Protein 8T5T (pdb70)

B-factor: mean 43.14, std 14.72, range [22.96, 123.37]

InterPro domains:
  IPR004564 Outer membrane lipoprotein carrier protein LolA-like [PF03548] (50-197)
  IPR004564 Outer membrane lipoprotein carrier protein LolA-like [cd16325] (30-190)
  IPR029046 Lipoprotein localisation LolA/LolB/LppX [SSF89392] (26-204)

CATH classification: 2.50.20.10

Radius of gyration: 16.6 Å; Cα contacts (8 Å, |Δi|>4): 440; chains: 1; bounding box: 35×53×38 Å

Nearest PDB structures (foldseek):
  7tpm-assembly1_A  TM=1.004E+00  e=8.736E-38  Borreliella burgdorferi
  3ksn-assembly1_A  TM=7.009E-01  e=2.245E-10  Escherichia coli K-12
  7z6x-assembly1_A  TM=6.616E-01  e=6.279E-10  Escherichia coli K-12
  4mxt-assembly1_A-2  TM=6.552E-01  e=9.926E-09  Bacteroides uniformis ATCC 8492
  7arm-assembly1_A  TM=6.108E-01  e=3.362E-09  Escherichia coli K-12

Sequence (195 aa):
MQISANQYFEGIYAKYQNIEDMQATINFTLKGLKQTGVLLYKFPDKFIINLDSNNQVFVVSDGEFLTVYVPSSLGTSFNQQLLKGSSGGGLMKVLNSEYSVSYTNSPNLEDLDSSEPGKYIKLTFSRKLYKGAATINSFIIAFAPPDDGIIRRITAFPTSGGREIVIDLTAVKFNVGILDSKFKYDPPKSSNKVDNFLY

Foldseek 3Di:
DPQFQVNVLVLLLVLQVPFQKKKWWKWKDWPRDIWTFMWIGGPDAWIKTQTDPAGWIWIARFFKIKIDDVVVPAIEIEGPKPLFPGRHDSCRLNPFWDKGFPADQAAADPVDRHHDFWTKMKTAGPCVSPDIQWGMWIWIAGPPNHTAWIWTQGPVRDDIMIMGTHPMDTDPDDPPPNDDRDHDPRYHYDYPPID

Solvent-accessible surface area: 9850 Å² total; per-residue (Å²): 125,110,85,50,9,90,104,45,6,115,44,9,44,46,69,9,122,129,19,129,5,6,55,0,49,8,35,10,39,19,121,53,114,136,25,45,0,55,11,31,22,37,38,90,29,67,30,14,11,64,19,105,97,51,75,53,32,12,4,0,24,10,107,45,11,0,10,64,30,72,100,124,68,43,3,58,1,4,75,43,24,77,42,30,111,17,34,6,45,18,72,10,2,71,38,8,6,58,19,54,42,42,80,29,78,95,95,5,52,26,117,44,72,110,118,34,133,19,15,13,0,26,0,47,19,50,108,179,102,34,72,7,35,7,43,28,18,47,0,4,1,20,105,102,8,50,6,54,50,15,14,5,62,10,68,98,65,40,160,88,16,37,38,20,5,56,71,29,125,55,82,62,56,29,70,92,109,62,70,115,22,58,21,28,118,91,19,62,136,56,135,64,51,17,50

Organism: Borreliella burgdorferi (strain ATCC 35210 / DSM 4680 / CIP 102532 / B31) (NCBI:txid224326)

Secondary structure (DSSP, 8-state):
----HHHHHHHHHHHHTT--EEEEEEEEEETTEEEEEEEEEETTTEEEEEESSSS-EEEE-SSEEEEEETTTTEEEEEESSTT---S-HHHHHHHHEEEEESS-SS-B-SSSSSB-SBEEEEEEE-GGG---SEEEEEEEE-TTS-EEEEEEEETT----EEEEEEEEEE-----TTT---SPPTT-EE-SSS--

Structure (mmCIF, N/CA/C/O backbone):
data_8T5T
#
_entry.id   8T5T
#
_cell.length_a   122.291
_cell.length_b   122.291
_cell.length_c   122.291
_cell.angle_alpha   90.00
_cell.angle_beta   90.00
_cell.angle_gamma   90.00
#
_symmetry.space_group_name_H-M   'P 41 3 2'
#
loop_
_entity.id
_entity.type
_entity.pdbx_description
1 polymer 'Outer membrane lipoprotein carrier protein (LolA)'
2 non-polymer 'SULFATE ION'
3 non-polymer 'STEARIC ACID'
4 water water
#
loop_
_atom_site.group_PDB
_atom_site.id
_atom_site.type_symbol
_atom_site.label_atom_id
_atom_site.label_alt_id
_atom_site.label_comp_id
_atom_site.label_asym_id
_atom_site.label_entity_id
_atom_site.label_seq_id
_atom_site.pdbx_PDB_ins_code
_atom_site.Cartn_x
_atom_site.Cartn_y
_atom_site.Cartn_z
_atom_site.occupancy
_atom_site.B_iso_or_equiv
_atom_site.auth_seq_id
_atom_site.auth_comp_id
_atom_site.auth_asym_id
_atom_site.auth_atom_id
_atom_site.pdbx_PDB_model_num
ATOM 1 N N . MET A 1 1 ? 53.484 32.628 47.445 1.00 97.00 1 MET A N 1
ATOM 2 C CA . MET A 1 1 ? 53.472 33.878 48.263 1.00 110.51 1 MET A CA 1
ATOM 3 C C . MET A 1 1 ? 52.902 33.590 49.661 1.00 111.12 1 MET A C 1
ATOM 4 O O . MET A 1 1 ? 51.794 34.022 49.988 1.00 115.91 1 MET A O 1
ATOM 6 N N . GLN A 1 2 ? 53.675 32.864 50.477 1.00 104.74 2 GLN A N 1
ATOM 7 C CA . GLN A 1 2 ? 53.259 32.424 51.814 1.00 89.13 2 GLN A CA 1
ATOM 8 C C . GLN A 1 2 ? 52.145 31.371 51.758 1.00 85.19 2 GLN A C 1
ATOM 9 O O . GLN A 1 2 ? 51.373 31.227 52.710 1.00 89.39 2 GLN A O 1
ATOM 11 N N . ILE A 1 3 ? 52.078 30.607 50.659 1.00 63.03 3 ILE A N 1
ATOM 12 C CA . ILE A 1 3 ? 50.983 29.669 50.428 1.00 50.71 3 ILE A CA 1
ATOM 13 C C . ILE A 1 3 ? 50.998 28.554 51.471 1.00 53.07 3 ILE A C 1
ATOM 14 O O . ILE A 1 3 ? 52.015 27.877 51.644 1.00 42.13 3 ILE A O 1
ATOM 19 N N . SER A 1 4 ? 49.856 28.313 52.127 1.00 43.08 4 SER A N 1
ATOM 20 C CA . SER A 1 4 ? 49.764 27.213 53.087 1.00 43.29 4 SER A CA 1
ATOM 21 C C . SER A 1 4 ? 49.652 25.854 52.378 1.00 44.20 4 SER A C 1
ATOM 22 O O . SER A 1 4 ? 49.312 25.772 51.197 1.00 39.32 4 SER A O 1
ATOM 25 N N . ALA A 1 5 ? 49.921 24.769 53.126 1.00 42.58 5 ALA A N 1
ATOM 26 C CA . ALA A 1 5 ? 49.810 23.436 52.532 1.00 37.13 5 ALA A CA 1
ATOM 27 C C . ALA A 1 5 ? 48.402 23.182 52.029 1.00 41.31 5 ALA A C 1
ATOM 28 O O . ALA A 1 5 ? 48.205 22.562 50.970 1.00 37.82 5 ALA A O 1
ATOM 30 N N . ASN A 1 6 ? 47.404 23.638 52.788 1.00 43.78 6 ASN A N 1
ATOM 31 C CA . ASN A 1 6 ? 46.033 23.438 52.357 1.00 40.35 6 ASN A CA 1
ATOM 32 C C . ASN A 1 6 ? 45.755 24.191 51.073 1.00 41.20 6 ASN A C 1
ATOM 33 O O . ASN A 1 6 ? 45.144 23.636 50.152 1.00 41.17 6 ASN A O 1
ATOM 38 N N . GLN A 1 7 ? 46.222 25.441 50.968 1.00 43.44 7 GLN A N 1
ATOM 39 C CA . GLN A 1 7 ? 46.025 26.187 49.726 1.00 43.25 7 GLN A CA 1
ATOM 40 C C . GLN A 1 7 ? 46.771 25.525 48.575 1.00 44.05 7 GLN A C 1
ATOM 41 O O . GLN A 1 7 ? 46.276 25.483 47.440 1.00 42.50 7 GLN A O 1
ATOM 47 N N . TYR A 1 8 ? 47.982 25.031 48.839 1.00 36.27 8 TYR A N 1
ATOM 48 C CA . TYR A 1 8 ? 48.725 24.360 47.780 1.00 38.77 8 TYR A CA 1
ATOM 49 C C . TYR A 1 8 ? 47.961 23.133 47.319 1.00 37.08 8 TYR A C 1
ATOM 50 O O . TYR A 1 8 ? 47.798 22.892 46.111 1.00 36.92 8 TYR A O 1
ATOM 59 N N . PHE A 1 9 ? 47.441 22.357 48.260 1.00 36.29 9 PHE A N 1
ATOM 60 C CA . PHE A 1 9 ? 46.738 21.163 47.824 1.00 37.74 9 PHE A CA 1
ATOM 61 C C . PHE A 1 9 ? 45.420 21.491 47.119 1.00 40.66 9 PHE A C 1
ATOM 62 O O . PHE A 1 9 ? 44.987 20.723 46.248 1.00 36.89 9 PHE A O 1
ATOM 70 N N . GLU A 1 10 ? 44.739 22.581 47.496 1.00 40.13 10 GLU A N 1
ATOM 71 C CA . GLU A 1 10 ? 43.556 22.978 46.727 1.00 44.67 10 GLU A CA 1
ATOM 72 C C . GLU A 1 10 ? 43.894 23.125 45.248 1.00 37.11 10 GLU A C 1
ATOM 73 O O . GLU A 1 10 ? 43.114 22.714 44.380 1.00 41.58 10 GLU A O 1
ATOM 79 N N . GLY A 1 11 ? 45.046 23.728 44.942 1.00 39.79 11 GLY A N 1
ATOM 80 C CA . GLY A 1 11 ? 45.432 23.887 43.550 1.00 44.46 11 GLY A CA 1
ATOM 81 C C . GLY A 1 11 ? 45.701 22.560 42.867 1.00 43.60 11 GLY A C 1
ATOM 82 O O . GLY A 1 11 ? 45.331 22.364 41.702 1.00 41.49 11 GLY A O 1
ATOM 83 N N . ILE A 1 12 ? 46.364 21.639 43.574 1.00 39.60 12 ILE A N 1
ATOM 84 C CA . ILE A 1 12 ? 46.548 20.289 43.041 1.00 36.81 12 ILE A CA 1
ATOM 85 C C . ILE A 1 12 ? 45.199 19.630 42.795 1.00 40.87 12 ILE A C 1
ATOM 86 O O . ILE A 1 12 ? 44.934 19.065 41.719 1.00 37.38 12 ILE A O 1
ATOM 91 N N . TYR A 1 13 ? 44.336 19.646 43.813 1.00 34.92 13 TYR A N 1
ATOM 92 C CA . TYR A 1 13 ? 43.035 18.995 43.685 1.00 37.48 13 TYR A CA 1
ATOM 93 C C . TYR A 1 13 ? 42.268 19.536 42.485 1.00 43.16 13 TYR A C 1
ATOM 94 O O . TYR A 1 13 ? 41.697 18.770 41.704 1.00 42.07 13 TYR A O 1
ATOM 103 N N . ALA A 1 14 ? 42.250 20.857 42.323 1.00 44.59 14 ALA A N 1
ATOM 104 C CA . ALA A 1 14 ? 41.521 21.454 41.206 1.00 44.19 14 ALA A CA 1
ATOM 105 C C . ALA A 1 14 ? 42.145 21.079 39.867 1.00 45.44 14 ALA A C 1
ATOM 106 O O . ALA A 1 14 ? 41.433 20.869 38.875 1.00 45.86 14 ALA A O 1
ATOM 108 N N . LYS A 1 15 ? 43.474 21.005 39.811 1.00 46.22 15 LYS A N 1
ATOM 109 C CA . LYS A 1 15 ? 44.135 20.592 38.578 1.00 44.82 15 LYS A CA 1
ATOM 110 C C . LYS A 1 15 ? 43.662 19.212 38.143 1.00 47.59 15 LYS A C 1
ATOM 111 O O . LYS A 1 15 ? 43.359 18.984 36.964 1.00 47.34 15 LYS A O 1
ATOM 117 N N . TYR A 1 16 ? 43.624 18.263 39.077 1.00 40.31 16 TYR A N 1
ATOM 118 C CA . TYR A 1 16 ? 43.280 16.893 38.734 1.00 42.62 16 TYR A CA 1
ATOM 119 C C . TYR A 1 16 ? 41.790 16.686 38.535 1.00 43.53 16 TYR A C 1
ATOM 120 O O . TYR A 1 16 ? 41.399 15.645 38.011 1.00 44.56 16 TYR A O 1
ATOM 129 N N . GLN A 1 17 ? 40.958 17.651 38.925 1.00 42.93 17 GLN A N 1
ATOM 130 C CA . GLN A 1 17 ? 39.537 17.582 38.614 1.00 52.73 17 GLN A CA 1
ATOM 131 C C . GLN A 1 17 ? 39.264 17.799 37.132 1.00 54.05 17 GLN A C 1
ATOM 132 O O . GLN A 1 17 ? 38.164 17.481 36.665 1.00 58.35 17 GLN A O 1
ATOM 138 N N . ASN A 1 18 ? 40.241 18.315 36.378 1.00 55.98 18 ASN A N 1
ATOM 139 C CA . ASN A 1 18 ? 40.023 18.698 34.984 1.00 59.60 18 ASN A CA 1
ATOM 140 C C . ASN A 1 18 ? 40.930 17.935 34.027 1.00 60.12 18 ASN A C 1
ATOM 141 O O . ASN A 1 18 ? 41.163 18.379 32.895 1.00 65.06 18 ASN A O 1
ATOM 146 N N . ILE A 1 19 ? 41.416 16.776 34.455 1.00 45.41 19 ILE A N 1
ATOM 147 C CA . ILE A 1 19 ? 42.260 15.900 33.659 1.00 41.59 19 ILE A CA 1
ATOM 148 C C . ILE A 1 19 ? 41.486 14.617 33.411 1.00 44.25 19 ILE A C 1
ATOM 149 O O . ILE A 1 19 ? 40.895 14.053 34.340 1.00 46.60 19 ILE A O 1
ATOM 154 N N . GLU A 1 20 ? 41.491 14.154 32.166 1.00 45.79 20 GLU A N 1
ATOM 155 C CA . GLU A 1 20 ? 40.754 12.941 31.840 1.00 43.30 20 GLU A CA 1
ATOM 156 C C . GLU A 1 20 ? 41.546 11.691 32.193 1.00 44.03 20 GLU A C 1
ATOM 157 O O . GLU A 1 20 ? 40.990 10.751 32.764 1.00 40.25 20 GLU A O 1
ATOM 163 N N . ASP A 1 21 ? 42.836 11.648 31.844 1.00 39.99 21 ASP A N 1
ATOM 164 C CA . ASP A 1 21 ? 43.647 10.484 32.191 1.00 41.49 21 ASP A CA 1
ATOM 165 C C . ASP A 1 21 ? 45.117 10.876 32.335 1.00 41.27 21 ASP A C 1
ATOM 166 O O . ASP A 1 21 ? 45.531 11.988 31.990 1.00 39.68 21 ASP A O 1
ATOM 171 N N . MET A 1 22 ? 45.898 9.915 32.846 1.00 39.56 22 MET A N 1
ATOM 172 C CA . MET A 1 22 ? 47.333 10.012 33.050 1.00 39.49 22 MET A CA 1
ATOM 173 C C . MET A 1 22 ? 48.013 8.712 32.653 1.00 41.53 22 MET A C 1
ATOM 174 O O . MET A 1 22 ? 47.550 7.631 33.030 1.00 37.22 22 MET A O 1
ATOM 179 N N . GLN A 1 23 ? 49.151 8.836 31.976 1.00 37.72 23 GLN A N 1
ATOM 180 C CA . GLN A 1 23 ? 50.074 7.742 31.687 1.00 35.46 23 GLN A CA 1
ATOM 181 C C . GLN A 1 23 ? 51.400 8.043 32.376 1.00 39.41 23 GLN A C 1
ATOM 182 O O . GLN A 1 23 ? 51.867 9.182 32.354 1.00 37.14 23 GLN A O 1
ATOM 188 N N . ALA A 1 24 ? 52.032 7.026 32.955 1.00 33.98 24 ALA A N 1
ATOM 189 C CA . ALA A 1 24 ? 53.306 7.264 33.614 1.00 30.97 24 ALA A CA 1
ATOM 190 C C . ALA A 1 24 ? 54.085 5.963 33.634 1.00 38.84 24 ALA A C 1
ATOM 191 O O . ALA A 1 24 ? 53.511 4.883 33.775 1.00 35.60 24 ALA A O 1
ATOM 193 N N . THR A 1 25 ? 55.401 6.092 33.549 1.00 34.19 25 THR A N 1
ATOM 194 C CA . THR A 1 25 ? 56.268 5.000 33.954 1.00 35.11 25 THR A CA 1
ATOM 195 C C . THR A 1 25 ? 56.249 4.879 35.478 1.00 31.88 25 THR A C 1
ATOM 196 O O . THR A 1 25 ? 56.433 5.876 36.192 1.00 32.81 25 THR A O 1
ATOM 200 N N . ILE A 1 26 ? 56.059 3.669 35.987 1.00 32.43 26 ILE A N 1
ATOM 201 C CA . ILE A 1 26 ? 55.842 3.502 37.410 1.00 28.34 26 ILE A CA 1
ATOM 202 C C . ILE A 1 26 ? 56.829 2.470 37.936 1.00 35.55 26 ILE A C 1
ATOM 203 O O . ILE A 1 26 ? 57.045 1.424 37.306 1.00 34.69 26 ILE A O 1
ATOM 208 N N . ASN A 1 27 ? 57.475 2.801 39.049 1.00 32.13 27 ASN A N 1
ATOM 209 C CA . ASN A 1 27 ? 58.237 1.841 39.844 1.00 31.88 27 ASN A CA 1
ATOM 210 C C . ASN A 1 27 ? 57.652 1.828 41.235 1.00 33.28 27 ASN A C 1
ATOM 211 O O . ASN A 1 27 ? 57.449 2.895 41.819 1.00 35.89 27 ASN A O 1
ATOM 216 N N . PHE A 1 28 ? 57.433 0.640 41.783 1.00 31.59 28 PHE A N 1
ATOM 217 C CA . PHE A 1 28 ? 56.849 0.570 43.109 1.00 33.04 28 PHE A CA 1
ATOM 218 C C . PHE A 1 28 ? 57.368 -0.668 43.807 1.00 43.17 28 PHE A C 1
ATOM 219 O O . PHE A 1 28 ? 57.703 -1.657 43.157 1.00 44.05 28 PHE A O 1
ATOM 227 N N . THR A 1 29 ? 57.423 -0.598 45.134 1.00 40.03 29 THR A N 1
ATOM 228 C CA . THR A 1 29 ? 57.946 -1.681 45.961 1.00 43.11 29 THR A CA 1
ATOM 229 C C . THR A 1 29 ? 56.822 -2.340 46.733 1.00 40.86 29 THR A C 1
ATOM 230 O O . THR A 1 29 ? 56.106 -1.671 47.494 1.00 41.67 29 THR A O 1
ATOM 234 N N . LEU A 1 30 ? 56.682 -3.652 46.560 1.00 36.92 30 LEU A N 1
ATOM 235 C CA . LEU A 1 30 ? 55.724 -4.420 47.333 1.00 39.86 30 LEU A CA 1
ATOM 236 C C . LEU A 1 30 ? 56.394 -5.722 47.741 1.00 37.93 30 LEU A C 1
ATOM 237 O O . LEU A 1 30 ? 57.108 -6.334 46.943 1.00 36.45 30 LEU A O 1
ATOM 242 N N . LYS A 1 31 ? 56.130 -6.146 48.972 1.00 37.68 31 LYS A N 1
ATOM 243 C CA . LYS A 1 31 ? 56.592 -7.441 49.477 1.00 44.09 31 LYS A CA 1
ATOM 244 C C . LYS A 1 31 ? 58.094 -7.617 49.277 1.00 46.18 31 LYS A C 1
ATOM 245 O O . LYS A 1 31 ? 58.590 -8.723 49.056 1.00 44.96 31 LYS A O 1
ATOM 251 N N . GLY A 1 32 ? 58.829 -6.513 49.407 1.00 43.56 32 GLY A N 1
ATOM 252 C CA . GLY A 1 32 ? 60.270 -6.513 49.272 1.00 47.19 32 GLY A CA 1
ATOM 253 C C . GLY A 1 32 ? 60.811 -6.551 47.863 1.00 45.17 32 GLY A C 1
ATOM 254 O O . GLY A 1 32 ? 62.015 -6.748 47.697 1.00 45.55 32 GLY A O 1
ATOM 255 N N . LEU A 1 33 ? 59.979 -6.365 46.836 1.00 42.02 33 LEU A N 1
ATOM 256 C CA . LEU A 1 33 ? 60.426 -6.438 45.451 1.00 33.59 33 LEU A CA 1
ATOM 257 C C . LEU A 1 33 ? 60.060 -5.162 44.709 1.00 50.24 33 LEU A C 1
ATOM 258 O O . LEU A 1 33 ? 58.973 -4.617 44.918 1.00 46.10 33 LEU A O 1
ATOM 263 N N . LYS A 1 34 ? 60.954 -4.710 43.822 1.00 43.35 34 LYS A N 1
ATOM 264 C CA . LYS A 1 34 ? 60.654 -3.593 42.924 1.00 41.94 34 LYS A CA 1
ATOM 265 C C . LYS A 1 34 ? 59.930 -4.115 41.681 1.00 42.37 34 LYS A C 1
ATOM 266 O O . LYS A 1 34 ? 60.345 -5.096 41.057 1.00 42.59 34 LYS A O 1
ATOM 272 N N . GLN A 1 35 ? 58.794 -3.503 41.391 1.00 34.76 35 GLN A N 1
ATOM 273 C CA . GLN A 1 35 ? 58.004 -3.774 40.203 1.00 35.08 35 GLN A CA 1
ATOM 274 C C . GLN A 1 35 ? 58.099 -2.551 39.299 1.00 37.26 35 GLN A C 1
ATOM 275 O O . GLN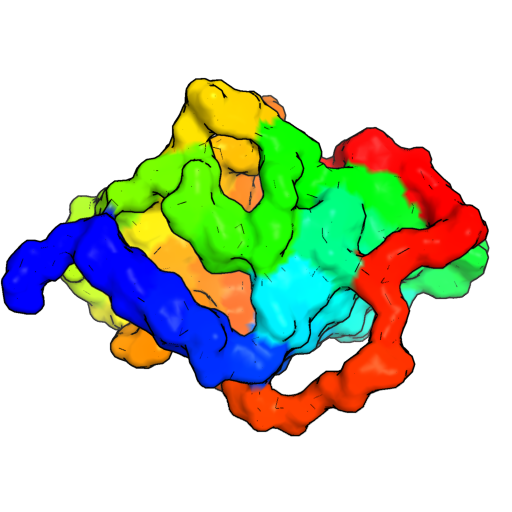 A 1 35 ? 58.170 -1.412 39.781 1.00 35.72 35 GLN A O 1
ATOM 281 N N . THR A 1 36 ? 58.109 -2.792 37.999 1.00 33.16 36 THR A N 1
ATOM 282 C CA . THR A 1 36 ? 58.355 -1.741 37.026 1.00 31.75 36 THR A CA 1
ATOM 283 C C . THR A 1 36 ? 57.417 -1.950 35.855 1.00 41.72 36 THR A C 1
ATOM 284 O O . THR A 1 36 ? 57.325 -3.057 35.312 1.00 40.30 36 THR A O 1
ATOM 288 N N . GLY A 1 37 ? 56.732 -0.888 35.455 1.00 35.08 37 GLY A N 1
ATOM 289 C CA . GLY A 1 37 ? 55.851 -0.998 34.311 1.00 41.51 37 GLY A CA 1
ATOM 290 C C . GLY A 1 37 ? 55.270 0.340 33.916 1.00 34.85 37 GLY A C 1
ATOM 291 O O . GLY A 1 37 ? 55.924 1.375 34.099 1.00 34.47 37 GLY A O 1
ATOM 292 N N . VAL A 1 38 ? 54.045 0.317 33.374 1.00 35.32 38 VAL A N 1
ATOM 293 C CA . VAL A 1 38 ? 53.358 1.511 32.892 1.00 32.65 38 VAL A CA 1
ATOM 294 C C . VAL A 1 38 ? 51.995 1.624 33.573 1.00 36.15 38 VAL A C 1
ATOM 295 O O . VAL A 1 38 ? 51.191 0.683 33.545 1.00 36.66 38 VAL A O 1
ATOM 299 N N . LEU A 1 39 ? 51.724 2.795 34.138 1.00 31.68 39 LEU A N 1
ATOM 300 C CA . LEU A 1 39 ? 50.457 3.117 34.780 1.00 29.97 39 LEU A CA 1
ATOM 301 C C . LEU A 1 39 ? 49.563 3.890 33.809 1.00 35.72 39 LEU A C 1
ATOM 302 O O . LEU A 1 39 ? 49.985 4.898 33.238 1.00 33.85 39 LEU A O 1
ATOM 307 N N . LEU A 1 40 ? 48.320 3.442 33.652 1.00 35.74 40 LEU A N 1
ATOM 308 C CA . LEU A 1 40 ? 47.284 4.244 32.998 1.00 35.11 40 LEU A CA 1
ATOM 309 C C . LEU A 1 40 ? 46.181 4.512 34.014 1.00 35.40 40 LEU A C 1
ATOM 310 O O . LEU A 1 40 ? 45.521 3.561 34.473 1.00 36.28 40 LEU A O 1
ATOM 315 N N . TYR A 1 41 ? 45.958 5.786 34.324 1.00 32.42 41 TYR A N 1
ATOM 316 C CA . TYR A 1 41 ? 44.994 6.220 35.340 1.00 34.39 41 TYR A CA 1
ATOM 317 C C . TYR A 1 41 ? 43.861 6.949 34.627 1.00 33.53 41 TYR A C 1
ATOM 318 O O . TYR A 1 41 ? 44.110 7.947 33.936 1.00 39.01 41 TYR A O 1
ATOM 327 N N . LYS A 1 42 ? 42.641 6.425 34.737 1.00 33.46 42 LYS A N 1
ATOM 328 C CA . LYS A 1 42 ? 41.453 7.067 34.171 1.00 35.61 42 LYS A CA 1
ATOM 329 C C . LYS A 1 42 ? 40.758 7.797 35.317 1.00 33.13 42 LYS A C 1
ATOM 330 O O . LYS A 1 42 ? 40.166 7.164 36.201 1.00 34.89 42 LYS A O 1
ATOM 334 N N . PHE A 1 43 ? 40.827 9.117 35.311 1.00 37.81 43 PHE A N 1
ATOM 335 C CA . PHE A 1 43 ? 40.293 9.852 36.448 1.00 36.98 43 PHE A CA 1
ATOM 336 C C . PHE A 1 43 ? 38.771 9.718 36.502 1.00 42.00 43 PHE A C 1
ATOM 337 O O . PHE A 1 43 ? 38.121 9.524 35.478 1.00 41.37 43 PHE A O 1
ATOM 345 N N . PRO A 1 44 ? 38.187 9.789 37.706 1.00 40.76 44 PRO A N 1
ATOM 346 C CA . PRO A 1 44 ? 38.863 10.089 38.977 1.00 42.09 44 PRO A CA 1
ATOM 347 C C . PRO A 1 44 ? 39.505 8.890 39.679 1.00 40.06 44 PRO A C 1
ATOM 348 O O . PRO A 1 44 ? 40.352 9.132 40.565 1.00 36.08 44 PRO A O 1
ATOM 352 N N . ASP A 1 45 ? 39.146 7.625 39.341 1.00 34.30 45 ASP A N 1
ATOM 353 C CA . ASP A 1 45 ? 39.367 6.556 40.307 1.00 36.47 45 ASP A CA 1
ATOM 354 C C . ASP A 1 45 ? 39.681 5.182 39.731 1.00 37.17 45 ASP A C 1
ATOM 355 O O . ASP A 1 45 ? 39.573 4.204 40.482 1.00 36.01 45 ASP A O 1
ATOM 360 N N . LYS A 1 46 ? 40.080 5.058 38.454 1.00 34.28 46 LYS A N 1
ATOM 361 C CA . LYS A 1 46 ? 40.342 3.762 37.835 1.00 33.27 46 LYS A CA 1
ATOM 362 C C . LYS A 1 46 ? 41.798 3.701 37.378 1.00 35.36 46 LYS A C 1
ATOM 363 O O . LYS A 1 46 ? 42.304 4.683 36.830 1.00 36.29 46 LYS A O 1
ATOM 369 N N . PHE A 1 47 ? 42.453 2.540 37.506 1.00 32.65 47 PHE A N 1
ATOM 370 C CA . PHE A 1 47 ? 43.765 2.436 36.885 1.00 30.20 47 PHE A CA 1
ATOM 371 C C . PHE A 1 47 ? 44.123 1.001 36.551 1.00 32.57 47 PHE A C 1
ATOM 372 O O . PHE A 1 47 ? 43.537 0.043 37.058 1.00 30.73 47 PHE A O 1
ATOM 380 N N . ILE A 1 48 ? 45.073 0.881 35.636 1.00 28.35 48 ILE A N 1
ATOM 381 C CA . ILE A 1 48 ? 45.680 -0.393 35.272 1.00 27.38 48 ILE A CA 1
ATOM 382 C C . ILE A 1 48 ? 47.187 -0.190 35.226 1.00 33.09 48 ILE A C 1
ATOM 383 O O . ILE A 1 48 ? 47.668 0.849 34.753 1.00 32.81 48 ILE A O 1
ATOM 388 N N . ILE A 1 49 ? 47.936 -1.174 35.730 1.00 28.78 49 ILE A N 1
ATOM 389 C CA . ILE A 1 49 ? 49.398 -1.193 35.610 1.00 28.90 49 ILE A CA 1
ATOM 390 C C . ILE A 1 49 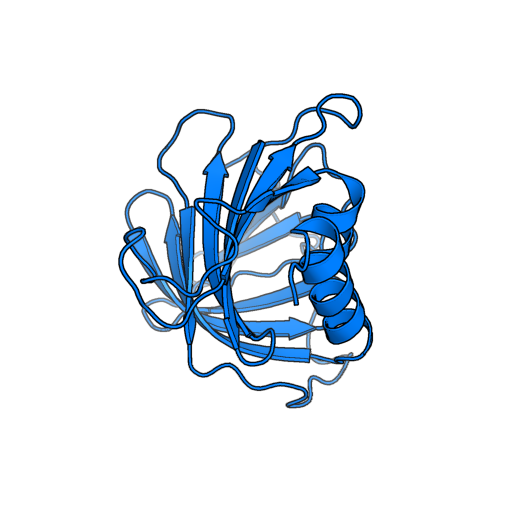? 49.789 -2.465 34.871 1.00 31.59 49 ILE A C 1
ATOM 391 O O . ILE A 1 49 ? 49.471 -3.572 35.315 1.00 28.86 49 ILE A O 1
ATOM 396 N N . ASN A 1 50 ? 50.472 -2.320 33.756 1.00 32.99 50 ASN A N 1
ATOM 397 C CA . ASN A 1 50 ? 51.041 -3.462 33.049 1.00 40.38 50 ASN A CA 1
ATOM 398 C C . ASN A 1 50 ? 52.522 -3.496 33.372 1.00 41.57 50 ASN A C 1
ATOM 399 O O . ASN A 1 50 ? 53.214 -2.498 33.177 1.00 39.26 50 ASN A O 1
ATOM 404 N N . LEU A 1 51 ? 53.007 -4.624 33.846 1.00 37.94 51 LEU A N 1
ATOM 405 C CA . LEU A 1 51 ? 54.398 -4.729 34.256 1.00 38.15 51 LEU A CA 1
ATOM 406 C C . LEU A 1 51 ? 55.302 -5.157 33.118 1.00 54.26 51 LEU A C 1
ATOM 407 O O . LEU A 1 51 ? 54.900 -5.890 32.201 1.00 49.26 51 LEU A O 1
ATOM 412 N N . ASP A 1 52 ? 56.549 -4.696 33.201 1.00 43.33 52 ASP A N 1
ATOM 413 C CA . ASP A 1 52 ? 57.579 -4.992 32.225 1.00 50.67 52 ASP A CA 1
ATOM 414 C C . ASP A 1 52 ? 58.279 -6.307 32.542 1.00 57.20 52 ASP A C 1
ATOM 415 O O . ASP A 1 52 ? 58.524 -7.105 31.634 1.00 61.69 52 ASP A O 1
ATOM 420 N N . SER A 1 53 ? 58.609 -6.550 33.816 1.00 72.44 53 SER A N 1
ATOM 421 C CA . SER A 1 53 ? 59.480 -7.670 34.170 1.00 85.11 53 SER A CA 1
ATOM 422 C C . SER A 1 53 ? 58.725 -8.971 34.399 1.00 81.03 53 SER A C 1
ATOM 423 O O . SER A 1 53 ? 59.356 -9.994 34.687 1.00 78.57 53 SER A O 1
ATOM 426 N N . ASN A 1 54 ? 57.400 -8.955 34.290 1.00 55.14 54 ASN A N 1
ATOM 427 C CA . ASN A 1 54 ? 56.612 -10.172 34.414 1.00 52.88 54 ASN A CA 1
ATOM 428 C C . ASN A 1 54 ? 55.232 -9.876 33.831 1.00 40.82 54 ASN A C 1
ATOM 429 O O . ASN A 1 54 ? 54.921 -8.747 33.461 1.00 39.62 54 ASN A O 1
ATOM 434 N N . ASN A 1 55 ? 54.418 -10.916 33.710 1.00 44.14 55 ASN A N 1
ATOM 435 C CA . ASN A 1 55 ? 53.141 -10.790 33.019 1.00 39.35 55 ASN A CA 1
ATOM 436 C C . ASN A 1 55 ? 52.003 -10.431 33.968 1.00 34.51 55 ASN A C 1
ATOM 437 O O . ASN A 1 55 ? 50.837 -10.489 33.575 1.00 34.87 55 ASN A O 1
ATOM 442 N N . GLN A 1 56 ? 52.305 -10.053 35.201 1.00 34.96 56 GLN A N 1
ATOM 443 C CA . GLN A 1 56 ? 51.233 -9.693 36.124 1.00 37.52 56 GLN A CA 1
ATOM 444 C C . GLN A 1 56 ? 50.642 -8.327 35.780 1.00 34.22 56 GLN A C 1
ATOM 445 O O . GLN A 1 56 ? 51.312 -7.437 35.246 1.00 32.85 56 GLN A O 1
ATOM 451 N N . VAL A 1 57 ? 49.337 -8.187 36.046 1.00 29.63 57 VAL A N 1
ATOM 452 C CA . VAL A 1 57 ? 48.595 -6.978 35.720 1.00 27.09 57 VAL A CA 1
ATOM 453 C C . VAL A 1 57 ? 47.813 -6.556 36.959 1.00 25.23 57 VAL A C 1
ATOM 454 O O . VAL A 1 57 ? 47.147 -7.391 37.595 1.00 26.94 57 VAL A O 1
ATOM 458 N N . PHE A 1 58 ? 47.936 -5.285 37.326 1.00 28.37 58 PHE A N 1
ATOM 459 C CA . PHE A 1 58 ? 47.257 -4.704 38.491 1.00 27.04 58 PHE A CA 1
ATOM 460 C C . PHE A 1 58 ? 46.141 -3.784 37.980 1.00 28.34 58 PHE A C 1
ATOM 461 O O . PHE A 1 58 ? 46.373 -2.951 37.090 1.00 29.21 58 PHE A O 1
ATOM 469 N N . VAL A 1 59 ? 44.936 -3.930 38.524 1.00 29.01 59 VAL A N 1
ATOM 470 C CA A VAL A 1 59 ? 43.788 -3.146 38.096 0.50 23.84 59 VAL A CA 1
ATOM 471 C CA B VAL A 1 59 ? 43.805 -3.116 38.097 0.50 23.83 59 VAL A CA 1
ATOM 472 C C . VAL A 1 59 ? 43.052 -2.665 39.336 1.00 26.52 59 VAL A C 1
ATOM 473 O O . VAL A 1 59 ? 42.891 -3.421 40.292 1.00 27.82 59 VAL A O 1
ATOM 480 N N . SER A 1 60 ? 42.585 -1.425 39.305 1.00 29.06 60 SER A N 1
ATOM 481 C CA . SER A 1 60 ? 41.823 -0.866 40.403 1.00 26.64 60 SER A CA 1
ATOM 482 C C . SER A 1 60 ? 40.613 -0.115 39.880 1.00 29.40 60 SER A C 1
ATOM 483 O O . SER A 1 60 ? 40.722 0.640 38.909 1.00 31.08 60 SER A O 1
ATOM 486 N N . ASP A 1 61 ? 39.471 -0.304 40.555 1.00 27.81 61 ASP A N 1
ATOM 487 C CA . ASP A 1 61 ? 38.248 0.438 40.269 1.00 27.93 61 ASP A CA 1
ATOM 488 C C . ASP A 1 61 ? 37.987 1.487 41.343 1.00 35.14 61 ASP A C 1
ATOM 489 O O . ASP A 1 61 ? 36.880 2.047 41.385 1.00 35.30 61 ASP A O 1
ATOM 494 N N . GLY A 1 62 ? 38.977 1.753 42.198 1.00 34.48 62 GLY A N 1
ATOM 495 C CA . GLY A 1 62 ? 38.869 2.684 43.318 1.00 34.35 62 GLY A CA 1
ATOM 496 C C . GLY A 1 62 ? 38.442 2.040 44.624 1.00 36.81 62 GLY A C 1
ATOM 497 O O . GLY A 1 62 ? 38.579 2.664 45.685 1.00 36.99 62 GLY A O 1
ATOM 498 N N . GLU A 1 63 ? 37.887 0.834 44.562 1.00 31.50 63 GLU A N 1
ATOM 499 C CA . GLU A 1 63 ? 37.518 0.048 45.735 1.00 35.05 63 GLU A CA 1
ATOM 500 C C . GLU A 1 63 ? 38.395 -1.184 45.911 1.00 35.07 63 GLU A C 1
ATOM 501 O O . GLU A 1 63 ? 38.933 -1.404 46.999 1.00 29.18 63 GLU A O 1
ATOM 507 N N . PHE A 1 64 ? 38.574 -1.982 44.849 1.00 28.40 64 PHE A N 1
ATOM 508 C CA . PHE A 1 64 ? 39.375 -3.200 44.890 1.00 26.20 64 PHE A CA 1
ATOM 509 C C . PHE A 1 64 ? 40.603 -3.042 44.014 1.00 32.97 64 PHE A C 1
ATOM 510 O O . PHE A 1 64 ? 40.573 -2.353 42.993 1.00 30.73 64 PHE A O 1
ATOM 518 N N . LEU A 1 65 ? 41.674 -3.687 44.442 1.00 25.74 65 LEU A N 1
ATOM 519 C CA . LEU A 1 65 ? 42.890 -3.875 43.666 1.00 25.06 65 LEU A CA 1
ATOM 520 C C . LEU A 1 65 ? 42.974 -5.348 43.294 1.00 27.47 65 LEU A C 1
ATOM 521 O O . LEU A 1 65 ? 43.026 -6.204 44.186 1.00 27.79 65 LEU A O 1
ATOM 526 N N . THR A 1 66 ? 42.962 -5.628 42.001 1.00 26.15 66 THR A N 1
ATOM 527 C CA . THR A 1 66 ? 42.966 -6.987 41.465 1.00 24.87 66 THR A CA 1
ATOM 528 C C . THR A 1 66 ? 44.331 -7.208 40.846 1.00 27.33 66 THR A C 1
ATOM 529 O O . THR A 1 66 ? 44.829 -6.345 40.103 1.00 27.66 66 THR A O 1
ATOM 533 N N . VAL A 1 67 ? 44.936 -8.355 41.147 1.00 25.30 67 VAL A N 1
ATOM 534 C CA . VAL A 1 67 ? 46.183 -8.762 40.511 1.00 22.96 67 VAL A CA 1
ATOM 535 C C . VAL A 1 67 ? 45.908 -10.002 39.672 1.00 24.66 67 VAL A C 1
ATOM 536 O O . VAL A 1 67 ? 45.462 -11.027 40.194 1.00 27.13 67 VAL A O 1
ATOM 540 N N . TYR A 1 68 ? 46.120 -9.879 38.385 1.00 24.58 68 TYR A N 1
ATOM 541 C CA . TYR A 1 68 ? 46.017 -10.990 37.459 1.00 26.60 68 TYR A CA 1
ATOM 542 C C . TYR A 1 68 ? 47.355 -11.714 37.392 1.00 27.63 68 TYR A C 1
ATOM 543 O O . TYR A 1 68 ? 48.402 -11.078 37.217 1.00 28.30 68 TYR A O 1
ATOM 552 N N . VAL A 1 69 ? 47.295 -13.038 37.460 1.00 26.91 69 VAL A N 1
ATOM 553 C CA . VAL A 1 69 ? 48.478 -13.908 37.403 1.00 27.73 69 VAL A CA 1
ATOM 554 C C . VAL A 1 69 ? 48.232 -14.842 36.216 1.00 25.57 69 VAL A C 1
ATOM 555 O O . VAL A 1 69 ? 47.722 -15.955 36.399 1.00 30.06 69 VAL A O 1
ATOM 559 N N . PRO A 1 70 ? 48.556 -14.428 34.986 1.00 26.31 70 PRO A N 1
ATOM 560 C CA . PRO A 1 70 ? 48.157 -15.226 33.818 1.00 27.39 70 PRO A CA 1
ATOM 561 C C . PRO A 1 70 ? 48.838 -16.570 33.732 1.00 32.58 70 PRO A C 1
ATOM 562 O O . PRO A 1 70 ? 48.269 -17.493 33.130 1.00 33.20 70 PRO A O 1
ATOM 566 N N . SER A 1 71 ? 50.040 -16.712 34.300 1.00 29.29 71 SER A N 1
ATOM 567 C CA A SER A 1 71 ? 50.706 -18.007 34.287 0.50 35.18 71 SER A CA 1
ATOM 568 C CA B SER A 1 71 ? 50.706 -18.007 34.295 0.50 35.19 71 SER A CA 1
ATOM 569 C C . SER A 1 71 ? 49.953 -19.037 35.127 1.00 39.06 71 SER A C 1
ATOM 570 O O . SER A 1 71 ? 50.196 -20.228 34.965 1.00 42.34 71 SER A O 1
ATOM 575 N N . LEU A 1 72 ? 49.053 -18.591 36.021 1.00 32.75 72 LEU A N 1
ATOM 576 C CA . LEU A 1 72 ? 48.196 -19.459 36.834 1.00 31.97 72 LEU A CA 1
ATOM 577 C C . LEU A 1 72 ? 46.755 -19.518 36.330 1.00 31.99 72 LEU A C 1
ATOM 578 O O . LEU A 1 72 ? 45.991 -20.393 36.744 1.00 40.46 72 LEU A O 1
ATOM 583 N N . GLY A 1 73 ? 46.359 -18.60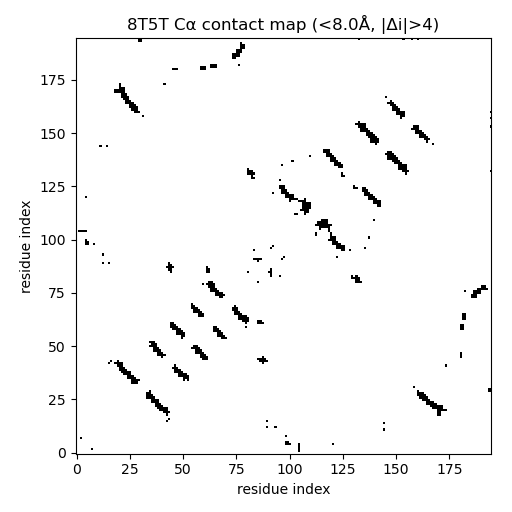3 35.463 1.00 31.17 73 GLY A N 1
ATOM 584 C CA . GLY 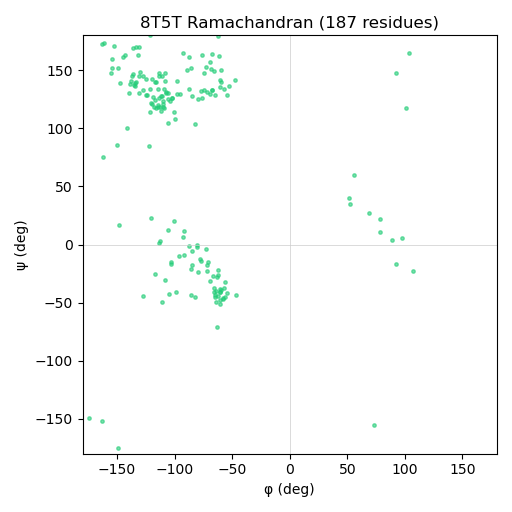A 1 73 ? 45.014 -18.577 34.939 1.00 30.98 73 GLY A CA 1
ATOM 585 C C . GLY A 1 73 ? 43.982 -17.998 35.883 1.00 30.75 73 GLY A C 1
ATOM 586 O O . GLY A 1 73 ? 42.796 -18.292 35.735 1.00 33.89 73 GLY A O 1
ATOM 587 N N . THR A 1 74 ? 44.384 -17.189 36.855 1.00 26.71 74 THR A N 1
ATOM 588 C CA . THR A 1 74 ? 43.400 -16.600 37.758 1.00 27.93 74 THR A CA 1
ATOM 589 C C . THR A 1 74 ? 43.867 -15.237 38.250 1.00 26.76 74 THR A C 1
ATOM 590 O O . THR A 1 74 ? 44.852 -14.675 37.762 1.00 27.78 74 THR A O 1
ATOM 594 N N . SER A 1 75 ? 43.089 -14.653 39.162 1.00 27.82 75 SER A N 1
ATOM 595 C CA . SER A 1 75 ? 43.397 -13.339 39.705 1.00 25.21 75 SER A CA 1
ATOM 596 C C . SER A 1 75 ? 43.012 -13.333 41.177 1.00 29.48 75 SER A C 1
ATOM 597 O O . SER A 1 75 ? 42.236 -14.173 41.650 1.00 27.98 75 SER A O 1
ATOM 600 N N . PHE A 1 76 ? 43.550 -12.353 41.892 1.00 25.88 76 PHE A N 1
ATOM 601 C CA . PHE A 1 76 ? 43.379 -12.192 43.322 1.00 24.61 76 PHE A CA 1
ATOM 602 C C . PHE A 1 76 ? 43.060 -10.728 43.587 1.00 28.06 76 PHE A C 1
ATOM 603 O O . PHE A 1 76 ? 43.693 -9.853 43.003 1.00 27.12 76 PHE A O 1
ATOM 611 N N . ASN A 1 77 ? 42.086 -10.461 44.448 1.00 28.15 77 ASN A N 1
ATOM 612 C CA . ASN A 1 77 ? 41.750 -9.074 44.758 1.00 27.33 77 ASN A CA 1
ATOM 613 C C . ASN A 1 77 ? 41.653 -8.806 46.240 1.00 29.33 77 ASN A C 1
ATOM 614 O O . ASN A 1 77 ? 41.210 -9.658 47.025 1.00 29.91 77 ASN A O 1
ATOM 619 N N . GLN A 1 78 ? 42.078 -7.600 46.616 1.00 25.14 78 GLN A N 1
ATOM 620 C CA . GLN A 1 78 ? 41.923 -7.112 47.965 1.00 28.86 78 GLN A CA 1
ATOM 621 C C . GLN A 1 78 ? 41.324 -5.729 47.880 1.00 27.89 78 GLN A C 1
ATOM 622 O O . GLN A 1 78 ? 41.245 -5.110 46.809 1.00 29.67 78 GLN A O 1
ATOM 628 N N . GLN A 1 79 ? 40.925 -5.232 49.028 1.00 27.52 79 GLN A N 1
ATOM 629 C CA . GLN A 1 79 ? 40.513 -3.848 49.092 1.00 29.19 79 GLN A CA 1
ATOM 630 C C . GLN A 1 79 ? 41.717 -2.945 48.850 1.00 27.36 79 GLN A C 1
ATOM 631 O O . GLN A 1 79 ? 42.791 -3.145 49.428 1.00 29.67 79 GLN A O 1
ATOM 637 N N . LEU A 1 80 ? 41.524 -1.947 47.982 1.00 29.80 80 LEU A N 1
ATOM 638 C CA . LEU A 1 80 ? 42.549 -0.964 47.668 1.00 29.46 80 LEU A CA 1
ATOM 639 C C . LEU A 1 80 ? 42.964 -0.192 48.913 1.00 31.73 80 LEU A C 1
ATOM 640 O O . LEU A 1 80 ? 44.156 0.072 49.139 1.00 31.93 80 LEU A O 1
ATOM 645 N N . LEU A 1 81 ? 42.000 0.112 49.778 1.00 34.22 81 LEU A N 1
ATOM 646 C CA . LEU A 1 81 ? 42.290 0.912 50.979 1.00 34.48 81 LEU A CA 1
ATOM 647 C C . LEU A 1 81 ? 41.139 0.697 51.954 1.00 31.18 81 LEU A C 1
ATOM 648 O O . LEU A 1 81 ? 40.230 1.521 52.068 1.00 34.98 81 LEU A O 1
ATOM 653 N N . LYS A 1 82 ? 41.138 -0.475 52.581 1.00 34.57 82 LYS A N 1
ATOM 654 C CA . LYS A 1 82 ? 40.097 -0.854 53.524 1.00 37.29 82 LYS A CA 1
ATOM 655 C C . LYS A 1 82 ? 39.977 0.212 54.589 1.00 36.03 82 LYS A C 1
ATOM 656 O O . LYS A 1 82 ? 40.983 0.613 55.200 1.00 34.75 82 LYS A O 1
ATOM 660 N N . GLY A 1 83 ? 38.733 0.686 54.799 1.00 35.09 83 GLY A N 1
ATOM 661 C CA . GLY A 1 83 ? 38.422 1.793 55.681 1.00 38.61 83 GLY A CA 1
ATOM 662 C C . GLY A 1 83 ? 38.044 3.058 54.948 1.00 39.69 83 GLY A C 1
ATOM 663 O O . GLY A 1 83 ? 37.377 3.924 55.530 1.00 42.15 83 GLY A O 1
ATOM 664 N N . SER A 1 84 ? 38.461 3.185 53.686 1.00 35.84 84 SER A N 1
ATOM 665 C CA . SER A 1 84 ? 38.227 4.365 52.877 1.00 35.61 84 SER A CA 1
ATOM 666 C C . SER A 1 84 ? 36.873 4.303 52.183 1.00 40.47 84 SER A C 1
ATOM 667 O O . SER A 1 84 ? 36.338 3.231 51.928 1.00 41.12 84 SER A O 1
ATOM 670 N N . SER A 1 85 ? 36.310 5.482 51.916 1.00 39.09 85 SER A N 1
ATOM 671 C CA . SER A 1 85 ? 35.108 5.628 51.112 1.00 44.54 85 SER A CA 1
ATOM 672 C C . SER A 1 85 ? 35.402 5.674 49.622 1.00 48.06 85 SER A C 1
ATOM 673 O O . SER A 1 85 ? 34.456 5.712 48.824 1.00 44.50 85 SER A O 1
ATOM 676 N N . GLY A 1 86 ? 36.673 5.700 49.243 1.00 38.64 86 GLY A N 1
ATOM 677 C CA . GLY A 1 86 ? 37.080 5.586 47.872 1.00 42.55 86 GLY A CA 1
ATOM 678 C C . GLY A 1 86 ? 36.778 6.853 47.093 1.00 40.38 86 GLY A C 1
ATOM 679 O O . GLY A 1 86 ? 36.653 7.948 47.644 1.00 40.37 86 GLY A O 1
ATOM 680 N N . GLY A 1 87 ? 36.640 6.675 45.774 1.00 37.55 87 GLY A N 1
ATOM 681 C CA . GLY A 1 87 ? 36.440 7.796 44.884 1.00 42.22 87 GLY A CA 1
ATOM 682 C C . GLY A 1 87 ? 37.684 8.305 44.178 1.00 37.48 87 GLY A C 1
ATOM 683 O O . GLY A 1 87 ? 37.606 9.337 43.501 1.00 41.76 87 GLY A O 1
ATOM 684 N N . GLY A 1 88 ? 38.822 7.634 44.334 1.00 36.04 88 GLY A N 1
ATOM 685 C CA . GLY A 1 88 ? 40.039 7.991 43.631 1.00 39.90 88 GLY A CA 1
ATOM 686 C C . GLY A 1 88 ? 41.007 8.707 44.544 1.00 35.93 88 GLY A C 1
ATOM 687 O O . GLY A 1 88 ? 40.667 9.169 45.632 1.00 31.43 88 GLY A O 1
ATOM 688 N N . LEU A 1 89 ? 42.254 8.803 44.094 1.00 35.79 89 LEU A N 1
ATOM 689 C CA . LEU A 1 89 ? 43.315 9.257 44.988 1.00 32.74 89 LEU A CA 1
ATOM 690 C C . LEU A 1 89 ? 43.046 10.664 45.517 1.00 32.10 89 LEU A C 1
ATOM 691 O O . LEU A 1 89 ? 43.202 10.935 46.720 1.00 29.42 89 LEU A O 1
ATOM 696 N N . MET A 1 90 ? 42.689 11.582 44.628 1.00 31.23 90 MET A N 1
ATOM 697 C CA . MET A 1 90 ? 42.533 12.971 45.042 1.00 34.81 90 MET A CA 1
ATOM 698 C C . MET A 1 90 ? 41.389 13.132 46.030 1.00 34.81 90 MET A C 1
ATOM 699 O O . MET A 1 90 ? 41.521 13.869 47.011 1.00 34.57 90 MET A O 1
ATOM 704 N N . LYS A 1 91 ? 40.229 12.504 45.758 1.00 33.37 91 LYS A N 1
ATOM 705 C CA . LYS A 1 91 ? 39.112 12.601 46.690 1.00 39.62 91 LYS A CA 1
ATOM 706 C C . LYS A 1 91 ? 39.481 12.035 48.048 1.00 33.35 91 LYS A C 1
ATOM 707 O O . LYS A 1 91 ? 39.086 12.582 49.090 1.00 34.28 91 LYS A O 1
ATOM 711 N N . VAL A 1 92 ? 40.205 10.923 48.054 1.00 29.04 92 VAL A N 1
ATOM 712 C CA . VAL A 1 92 ? 40.600 10.290 49.307 1.00 25.45 92 VAL A CA 1
ATOM 713 C C . VAL A 1 92 ? 41.524 11.212 50.083 1.00 29.48 92 VAL A C 1
ATOM 714 O O . VAL A 1 92 ? 41.294 11.488 51.260 1.00 30.83 92 VAL A O 1
ATOM 718 N N . LEU A 1 93 ? 42.553 11.738 49.422 1.00 29.69 93 LEU A N 1
ATOM 719 C CA . LEU A 1 93 ? 43.465 12.664 50.095 1.00 30.31 93 LEU A CA 1
ATOM 720 C C . LEU A 1 93 ? 42.745 13.898 50.589 1.00 35.05 93 LEU A C 1
ATOM 721 O O . LEU A 1 93 ? 43.032 14.398 51.684 1.00 32.99 93 LEU A O 1
ATOM 726 N N . ASN A 1 94 ? 41.820 14.422 49.781 1.00 32.33 94 ASN A N 1
ATOM 727 C CA . ASN A 1 94 ? 41.122 15.650 50.113 1.00 34.51 94 ASN A CA 1
ATOM 728 C C . ASN A 1 94 ? 40.117 15.488 51.243 1.00 38.10 94 ASN A C 1
ATOM 729 O O . ASN A 1 94 ? 39.788 16.491 51.895 1.00 40.86 94 ASN A O 1
ATOM 734 N N . SER A 1 95 ? 39.618 14.258 51.498 1.00 35.95 95 SER A N 1
ATOM 735 C CA . SER A 1 95 ? 38.502 14.074 52.409 1.00 34.55 95 SER A CA 1
ATOM 736 C C . SER A 1 95 ? 38.819 13.245 53.652 1.00 32.68 95 SER A C 1
ATOM 737 O O . SER A 1 95 ? 38.142 13.428 54.675 1.00 37.57 95 SER A O 1
ATOM 740 N N . GLU A 1 96 ? 39.810 12.370 53.605 1.00 29.65 96 GLU A N 1
ATOM 741 C CA . GLU A 1 96 ? 40.108 11.478 54.710 1.00 31.70 96 GLU A CA 1
ATOM 742 C C . GLU A 1 96 ? 41.452 11.753 55.377 1.00 31.51 96 GLU A C 1
ATOM 743 O O . GLU A 1 96 ? 41.775 11.049 56.347 1.00 31.42 96 GLU A O 1
ATOM 749 N N . TYR A 1 97 ? 42.214 12.772 54.921 1.00 28.51 97 TYR A N 1
ATOM 750 C CA . TYR A 1 97 ? 43.551 13.071 55.440 1.00 29.24 97 TYR A CA 1
ATOM 751 C C . TYR A 1 97 ? 43.676 14.568 55.647 1.00 32.96 97 TYR A C 1
ATOM 752 O O . TYR A 1 97 ? 43.082 15.359 54.916 1.00 33.57 97 TYR A O 1
ATOM 761 N N . SER A 1 98 ? 44.438 14.969 56.670 1.00 30.39 98 SER A N 1
ATOM 762 C CA . SER A 1 98 ? 44.793 16.370 56.831 1.00 29.16 98 SER A CA 1
ATOM 763 C C . SER A 1 98 ? 46.195 16.566 56.257 1.00 33.83 98 SER A C 1
ATOM 764 O O . SER A 1 98 ? 47.035 15.671 56.346 1.00 31.45 98 SER A O 1
ATOM 767 N N . VAL A 1 99 ? 46.401 17.689 55.576 1.00 36.27 99 VAL A N 1
ATOM 768 C CA . VAL A 1 99 ? 47.605 17.914 54.779 1.00 32.26 99 VAL A CA 1
ATOM 769 C C . VAL A 1 99 ? 48.476 18.953 55.474 1.00 34.34 99 VAL A 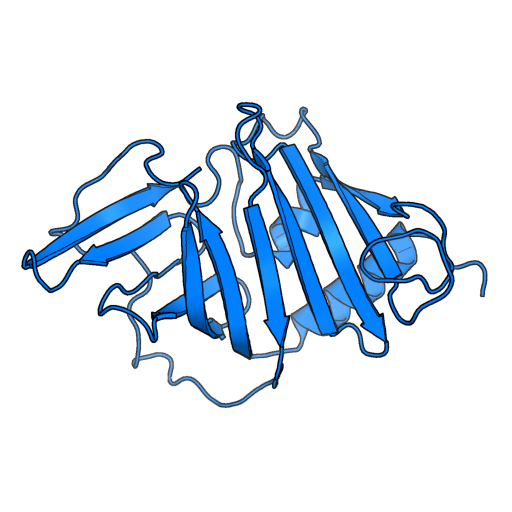C 1
ATOM 770 O O . VAL A 1 99 ? 47.972 19.931 56.050 1.00 36.52 99 VAL A O 1
ATOM 774 N N . SER A 1 100 ? 49.790 18.723 55.440 1.00 32.34 100 SER A N 1
ATOM 775 C CA . SER A 1 100 ? 50.795 19.629 55.992 1.00 34.66 100 SER A CA 1
ATOM 776 C C . SER A 1 100 ? 52.018 19.563 55.081 1.00 34.00 100 SER A C 1
ATOM 777 O O . SER A 1 100 ? 52.162 18.630 54.288 1.00 32.11 100 SER A O 1
ATOM 780 N N . TYR A 1 101 ? 52.898 20.561 55.169 1.00 34.66 101 TYR A N 1
ATOM 781 C CA . TYR A 1 101 ? 54.170 20.433 54.468 1.00 33.63 101 TYR A CA 1
ATOM 782 C C . TYR A 1 101 ? 55.050 19.445 55.219 1.00 32.04 101 TYR A C 1
ATOM 783 O O . TYR A 1 101 ? 55.160 19.501 56.447 1.00 33.93 101 TYR A O 1
ATOM 792 N N . THR A 1 102 ? 55.656 18.520 54.482 1.00 28.49 102 THR A N 1
ATOM 793 C CA . THR A 1 102 ? 56.470 17.499 55.118 1.00 34.53 102 THR A CA 1
ATOM 794 C C . THR A 1 102 ? 57.594 18.114 55.928 1.00 39.92 102 THR A C 1
ATOM 795 O O . THR A 1 102 ? 57.873 17.689 57.057 1.00 34.25 102 THR A O 1
ATOM 799 N N . ASN A 1 103 ? 58.285 19.090 55.343 1.00 34.01 103 ASN A N 1
ATOM 800 C CA . ASN A 1 103 ? 59.381 19.800 55.995 1.00 37.50 103 ASN A CA 1
ATOM 801 C C . ASN A 1 103 ? 59.227 21.311 55.956 1.00 36.40 103 ASN A C 1
ATOM 802 O O . ASN A 1 103 ? 59.542 21.968 56.958 1.00 40.92 103 ASN A O 1
ATOM 807 N N . SER A 1 104 ? 58.840 21.879 54.812 1.00 37.18 104 SER A N 1
ATOM 808 C CA . SER A 1 104 ? 58.741 23.326 54.682 1.00 38.08 104 SER A CA 1
ATOM 809 C C . SER A 1 104 ? 57.865 23.655 53.483 1.00 35.46 104 SER A C 1
ATOM 810 O O . SER A 1 104 ? 57.475 22.763 52.718 1.00 36.25 104 SER A O 1
ATOM 813 N N . PRO A 1 105 ? 57.548 24.937 53.275 1.00 37.62 105 PRO A N 1
ATOM 814 C CA . PRO A 1 105 ? 56.848 25.348 52.048 1.00 38.05 105 PRO A CA 1
ATOM 815 C C . PRO A 1 105 ? 57.769 25.507 50.852 1.00 40.00 105 PRO A C 1
ATOM 816 O O . PRO A 1 105 ? 57.307 25.847 49.753 1.00 40.08 105 PRO A O 1
ATOM 820 N N . ASN A 1 106 ? 59.050 25.275 51.062 1.00 37.72 106 ASN A N 1
ATOM 821 C CA . ASN A 1 106 ? 60.069 25.562 50.067 1.00 41.62 106 ASN A CA 1
ATOM 822 C C . ASN A 1 106 ? 60.365 24.361 49.187 1.00 39.15 106 ASN A C 1
ATOM 823 O O . ASN A 1 106 ? 60.025 23.213 49.508 1.00 38.12 106 ASN A O 1
ATOM 828 N N . LEU A 1 107 ? 61.040 24.649 48.061 1.00 38.10 107 LEU A N 1
ATOM 829 C CA . LEU A 1 107 ? 61.356 23.614 47.086 1.00 34.48 107 LEU A CA 1
ATOM 830 C C . LEU A 1 107 ? 62.562 22.823 47.562 1.00 40.63 107 LEU A C 1
ATOM 831 O O . LEU A 1 107 ? 63.608 23.402 47.888 1.00 39.52 107 LEU A O 1
ATOM 836 N N . GLU A 1 108 ? 62.392 21.503 47.639 1.00 35.11 108 GLU A N 1
ATOM 837 C CA . GLU A 1 108 ? 63.355 20.611 48.269 1.00 37.62 108 GLU A CA 1
ATOM 838 C C . GLU A 1 108 ? 63.688 19.409 47.397 1.00 42.69 108 GLU A C 1
ATOM 839 O O . GLU A 1 108 ? 62.977 19.061 46.446 1.00 39.40 108 GLU A O 1
ATOM 845 N N . ASP A 1 109 ? 64.806 18.790 47.769 1.00 44.70 109 ASP A N 1
ATOM 846 C CA . ASP A 1 109 ? 65.216 17.508 47.218 1.00 57.01 109 ASP A CA 1
ATOM 847 C C . ASP A 1 109 ? 64.145 16.461 47.496 1.00 45.77 109 ASP A C 1
ATOM 848 O O . ASP A 1 109 ? 63.425 16.521 48.499 1.00 49.80 109 ASP A O 1
ATOM 853 N N . LEU A 1 110 ? 64.056 15.487 46.590 1.00 54.00 110 LEU A N 1
ATOM 854 C CA . LEU A 1 110 ? 63.097 14.396 46.745 1.00 60.99 110 LEU A CA 1
ATOM 855 C C . LEU A 1 110 ? 63.291 13.674 48.069 1.00 53.19 110 LEU A C 1
ATOM 856 O O . LEU A 1 110 ? 62.324 13.220 48.692 1.00 66.69 110 LEU A O 1
ATOM 861 N N . ASP A 1 111 ? 64.536 13.610 48.527 1.00 69.95 111 ASP A N 1
ATOM 862 C CA . ASP A 1 111 ? 64.990 12.717 49.579 1.00 71.98 111 ASP A CA 1
ATOM 863 C C . ASP A 1 111 ? 65.308 13.434 50.882 1.00 79.97 111 ASP A C 1
ATOM 864 O O . ASP A 1 111 ? 65.134 12.847 51.953 1.00 76.66 111 ASP A O 1
ATOM 869 N N . SER A 1 112 ? 65.756 14.688 50.814 1.00 73.86 112 SER A N 1
ATOM 870 C CA . SER A 1 112 ? 66.157 15.492 51.960 1.00 71.22 112 SER A CA 1
ATOM 871 C C . SER A 1 112 ? 65.335 16.780 52.041 1.00 59.58 112 SER A C 1
ATOM 872 O O . SER A 1 112 ? 64.488 17.068 51.199 1.00 53.37 112 SER A O 1
ATOM 875 N N . SER A 1 113 ? 65.627 17.584 53.057 1.00 56.29 113 SER A N 1
ATOM 876 C CA . SER A 1 113 ? 65.115 18.945 53.149 1.00 54.78 113 SER A CA 1
ATOM 877 C C . SER A 1 113 ? 66.079 19.966 52.538 1.00 57.39 113 SER A C 1
ATOM 878 O O . SER A 1 113 ? 65.843 21.180 52.638 1.00 48.48 113 SER A O 1
ATOM 881 N N . GLU A 1 114 ? 67.157 19.489 51.904 1.00 47.45 114 GLU A N 1
ATOM 882 C CA . GLU A 1 114 ? 68.041 20.320 51.119 1.00 52.38 114 GLU A CA 1
ATOM 883 C C . GLU A 1 114 ? 67.261 20.937 49.955 1.00 52.05 114 GLU A C 1
ATOM 884 O O . GLU A 1 114 ? 66.193 20.446 49.572 1.00 47.96 114 GLU A O 1
ATOM 890 N N . PRO A 1 115 ? 67.796 21.992 49.352 1.00 47.03 115 PRO A N 1
ATOM 891 C CA . PRO A 1 115 ? 67.138 22.580 48.174 1.00 43.71 115 PRO A CA 1
ATOM 892 C C . PRO A 1 115 ? 67.015 21.599 47.013 1.00 38.20 115 PRO A C 1
ATOM 893 O O . PRO A 1 115 ? 67.946 20.849 46.702 1.00 53.40 115 PRO A O 1
ATOM 897 N N . GLY A 1 116 ? 65.898 21.670 46.336 1.00 46.54 116 GLY A N 1
ATOM 898 C CA . GLY A 1 116 ? 65.640 20.823 45.187 1.00 44.41 116 GLY A CA 1
ATOM 899 C C . GLY A 1 116 ? 64.494 21.422 44.398 1.00 41.76 116 GLY A C 1
ATOM 900 O O . GLY A 1 116 ? 64.291 22.638 44.403 1.00 40.66 116 GLY A O 1
ATOM 901 N N . LYS A 1 117 ? 63.742 20.570 43.694 1.00 38.71 117 LYS A N 1
ATOM 902 C CA . LYS A 1 117 ? 62.695 21.085 42.829 1.00 38.64 117 LYS A CA 1
ATOM 903 C C . LYS A 1 117 ? 61.281 20.745 43.273 1.00 38.91 117 LYS A C 1
ATOM 904 O O . LYS A 1 117 ? 60.337 21.128 42.571 1.00 35.42 117 LYS A O 1
ATOM 910 N N . TYR A 1 118 ? 61.099 20.081 44.423 1.00 33.92 118 TYR A N 1
ATOM 911 C CA . TYR A 1 118 ? 59.814 19.483 44.790 1.00 32.56 118 TYR A CA 1
ATOM 912 C C . TYR A 1 118 ? 59.150 20.137 46.002 1.00 33.27 118 TYR A C 1
ATOM 913 O O . TYR A 1 118 ? 59.822 20.581 46.951 1.00 35.42 118 TYR A O 1
ATOM 922 N N . ILE A 1 119 ? 57.814 20.197 45.954 1.00 30.69 119 ILE A N 1
ATOM 923 C CA . ILE A 1 119 ? 56.982 20.494 47.129 1.00 30.75 119 ILE A CA 1
ATOM 924 C C . ILE A 1 119 ? 56.557 19.155 47.709 1.00 30.74 119 ILE A C 1
ATOM 925 O O . ILE A 1 119 ? 56.061 18.287 46.975 1.00 28.93 119 ILE A O 1
ATOM 930 N N . LYS A 1 120 ? 56.745 18.966 49.016 1.00 28.86 120 LYS A N 1
ATOM 931 C CA . LYS A 1 120 ? 56.393 17.676 49.626 1.00 27.34 120 LYS A CA 1
ATOM 932 C C . LYS A 1 120 ? 55.317 17.873 50.677 1.00 25.89 120 LYS A C 1
ATOM 933 O O . LYS A 1 120 ? 55.470 18.724 51.567 1.00 28.84 120 LYS A O 1
ATOM 939 N N . LEU A 1 121 ? 54.234 17.114 50.544 1.00 28.31 121 LEU A N 1
ATOM 940 C CA . LEU A 1 121 ? 53.082 17.196 51.428 1.00 31.15 121 LEU A CA 1
ATOM 941 C C . LEU A 1 121 ? 52.939 15.882 52.163 1.00 26.72 121 LEU A C 1
ATOM 942 O O . LEU A 1 121 ? 53.130 14.813 51.567 1.00 29.06 121 LEU A O 1
ATOM 947 N N . THR A 1 122 ? 52.607 15.973 53.459 1.00 26.13 122 THR A N 1
ATOM 948 C CA . THR A 1 122 ? 52.230 14.821 54.271 1.00 31.22 122 THR A CA 1
ATOM 949 C C . THR A 1 122 ? 50.730 14.844 54.499 1.00 31.18 122 THR A C 1
ATOM 950 O O . THR A 1 122 ? 50.161 15.864 54.910 1.00 30.99 122 THR A O 1
ATOM 954 N N . PHE A 1 123 ? 50.120 13.706 54.240 1.00 26.69 123 PHE A N 1
ATOM 955 C CA . PHE A 1 123 ? 48.701 13.445 54.420 1.00 28.26 123 PHE A CA 1
ATOM 956 C C . PHE A 1 123 ? 48.574 12.506 55.598 1.00 26.88 123 PHE A C 1
ATOM 957 O O . PHE A 1 123 ? 49.103 11.398 55.563 1.00 28.91 123 PHE A O 1
ATOM 965 N N . SER A 1 124 ? 47.908 12.959 56.647 1.00 27.72 124 SER A N 1
ATOM 966 C CA . SER A 1 124 ? 47.777 12.213 57.887 1.00 28.03 124 SER A CA 1
ATOM 967 C C . SER A 1 124 ? 46.310 11.841 58.059 1.00 29.42 124 SER A C 1
ATOM 968 O O . SER A 1 124 ? 45.447 12.736 58.055 1.00 32.47 124 SER A O 1
ATOM 971 N N . ARG A 1 125 ? 46.045 10.551 58.247 1.00 32.80 125 ARG A N 1
ATOM 972 C CA . ARG A 1 125 ? 44.665 10.065 58.322 1.00 34.50 125 ARG A CA 1
ATOM 973 C C . ARG A 1 125 ? 43.869 10.763 59.426 1.00 34.21 125 ARG A C 1
ATOM 974 O O . ARG A 1 125 ? 44.314 10.894 60.578 1.00 31.96 125 ARG A O 1
ATOM 982 N N . LYS A 1 126 ? 42.643 11.185 59.077 1.00 35.11 126 LYS A N 1
ATOM 983 C CA . LYS A 1 126 ? 41.657 11.637 60.057 1.00 32.47 126 LYS A CA 1
ATOM 984 C C . LYS A 1 126 ? 40.984 10.401 60.631 1.00 31.89 126 LYS A C 1
ATOM 985 O O . LYS A 1 126 ? 40.178 9.745 59.956 1.00 31.93 126 LYS A O 1
ATOM 991 N N . LEU A 1 127 ? 41.349 10.023 61.838 1.00 31.64 127 LEU A N 1
ATOM 992 C CA . LEU A 1 127 ? 40.858 8.752 62.346 1.00 31.93 127 LEU A CA 1
ATOM 993 C C . LEU A 1 127 ? 39.374 8.803 62.683 1.00 36.92 127 LEU A C 1
ATOM 994 O O . LEU A 1 127 ? 38.748 7.731 62.764 1.00 37.63 127 LEU A O 1
ATOM 999 N N . TYR A 1 128 ? 38.785 10.008 62.828 1.00 33.87 128 TYR A N 1
ATOM 1000 C CA . TYR A 1 128 ? 37.329 10.102 62.986 1.00 36.85 128 TYR A CA 1
ATOM 1001 C C . TYR A 1 128 ? 36.578 9.812 61.681 1.00 35.51 128 TYR A C 1
ATOM 1002 O O . TYR A 1 128 ? 35.333 9.822 61.709 1.00 40.19 128 TYR A O 1
ATOM 1011 N N . LYS A 1 129 ? 37.288 9.588 60.572 1.00 35.00 129 LYS A N 1
ATOM 1012 C CA . LYS A 1 129 ? 36.717 9.002 59.360 1.00 33.75 129 LYS A CA 1
ATOM 1013 C C . LYS A 1 129 ? 37.059 7.516 59.239 1.00 36.80 129 LYS A C 1
ATOM 1014 O O . LYS A 1 129 ? 36.983 6.941 58.143 1.00 42.82 129 LYS A O 1
ATOM 1020 N N . GLY A 1 130 ? 37.418 6.877 60.342 1.00 39.16 130 GLY A N 1
ATOM 1021 C CA . GLY A 1 130 ? 37.732 5.451 60.291 1.00 39.18 130 GLY A CA 1
ATOM 1022 C C . GLY A 1 130 ? 39.206 5.214 60.067 1.00 37.08 130 GLY A C 1
ATOM 1023 O O . GLY A 1 130 ? 39.904 6.001 59.425 1.00 33.88 130 GLY A O 1
ATOM 1024 N N . ALA A 1 131 ? 39.696 4.120 60.648 1.00 38.13 131 ALA A N 1
ATOM 1025 C CA . ALA A 1 131 ? 41.054 3.676 60.380 1.00 37.88 131 ALA A CA 1
ATOM 1026 C C . ALA A 1 131 ? 41.113 3.084 58.976 1.00 33.89 131 ALA A C 1
ATOM 1027 O O . ALA A 1 131 ? 40.110 2.596 58.450 1.00 35.56 131 ALA A O 1
ATOM 1029 N N . ALA A 1 132 ? 42.286 3.141 58.367 1.00 37.29 132 ALA A N 1
ATOM 1030 C CA . ALA A 1 132 ? 42.506 2.555 57.054 1.00 33.37 132 ALA A CA 1
ATOM 1031 C C . ALA A 1 132 ? 43.813 1.761 57.090 1.00 37.43 132 ALA A C 1
ATOM 1032 O O . ALA A 1 132 ? 44.569 1.795 58.070 1.00 41.37 132 ALA A O 1
ATOM 1034 N N . THR A 1 133 ? 44.057 0.999 56.034 1.00 34.89 133 THR A N 1
ATOM 1035 C CA . THR A 1 133 ? 45.270 0.174 56.014 1.00 36.01 133 THR A CA 1
ATOM 1036 C C . THR A 1 133 ? 46.513 1.021 55.705 1.00 38.85 133 THR A C 1
ATOM 1037 O O . THR A 1 133 ? 47.640 0.541 55.917 1.00 36.57 133 THR A O 1
ATOM 1041 N N . ILE A 1 134 ? 46.326 2.260 55.225 1.00 34.71 134 ILE A N 1
ATOM 1042 C CA . ILE A 1 134 ? 47.394 3.244 55.028 1.00 34.29 134 ILE A CA 1
ATOM 1043 C C . ILE A 1 134 ? 47.058 4.485 55.861 1.00 36.53 134 ILE A C 1
ATOM 1044 O O . ILE A 1 134 ? 46.111 5.216 55.547 1.00 36.12 134 ILE A O 1
ATOM 1049 N N . ASN A 1 135 ? 47.866 4.779 56.876 1.00 34.33 135 ASN A N 1
ATOM 1050 C CA . ASN A 1 135 ? 47.534 5.907 57.738 1.00 35.74 135 ASN A CA 1
ATOM 1051 C C . ASN A 1 135 ? 48.258 7.202 57.358 1.00 33.24 135 ASN A C 1
ATOM 1052 O O . ASN A 1 135 ? 47.872 8.262 57.849 1.00 32.37 135 ASN A O 1
ATOM 1057 N N . SER A 1 136 ? 49.233 7.163 56.468 1.00 30.44 136 SER A N 1
ATOM 1058 C CA . SER A 1 136 ? 49.821 8.421 56.009 1.00 26.20 136 SER A CA 1
ATOM 1059 C C . SER A 1 136 ? 50.406 8.232 54.618 1.00 29.58 136 SER A C 1
ATOM 1060 O O . SER A 1 136 ? 50.822 7.122 54.240 1.00 29.72 136 SER A O 1
ATOM 1063 N N . PHE A 1 137 ? 50.426 9.330 53.860 1.00 27.68 137 PHE A N 1
ATOM 1064 C CA . PHE A 1 137 ? 51.157 9.394 52.585 1.00 27.48 137 PHE A CA 1
ATOM 1065 C C . PHE A 1 137 ? 52.074 10.621 52.597 1.00 32.11 137 PHE A C 1
ATOM 1066 O O . PHE A 1 137 ? 51.724 11.675 53.137 1.00 28.56 137 PHE A O 1
ATOM 1074 N N . ILE A 1 138 ? 53.238 10.502 51.974 1.00 27.77 138 ILE A N 1
ATOM 1075 C CA . ILE A 1 138 ? 54.055 11.656 51.660 1.00 28.98 138 ILE A CA 1
ATOM 1076 C C . ILE A 1 138 ? 54.150 11.730 50.147 1.00 27.81 138 ILE A C 1
ATOM 1077 O O . ILE A 1 138 ? 54.564 10.754 49.506 1.00 29.15 138 ILE A O 1
ATOM 1082 N N . ILE A 1 139 ? 53.762 12.869 49.574 1.00 27.87 139 ILE A N 1
ATOM 1083 C CA . ILE A 1 139 ? 53.704 13.000 48.118 1.00 28.45 139 ILE A CA 1
ATOM 1084 C C . ILE A 1 139 ? 54.564 14.186 47.697 1.00 26.63 139 ILE A C 1
ATOM 1085 O O . ILE A 1 139 ? 54.461 15.295 48.255 1.00 29.21 139 ILE A O 1
ATOM 1090 N N . ALA A 1 140 ? 55.448 13.930 46.756 1.00 27.12 140 ALA A N 1
ATOM 1091 C CA . ALA A 1 140 ? 56.336 14.945 46.209 1.00 29.06 140 ALA A CA 1
ATOM 1092 C C . ALA A 1 140 ? 55.805 15.388 44.849 1.00 29.52 140 ALA A C 1
ATOM 1093 O O . ALA A 1 140 ? 55.570 14.550 43.958 1.00 29.14 140 ALA A O 1
ATOM 1095 N N . PHE A 1 141 ? 55.617 16.702 44.706 1.00 30.70 141 PHE A N 1
ATOM 1096 C CA . PHE A 1 141 ? 55.069 17.333 43.520 1.00 30.03 141 PHE A CA 1
ATOM 1097 C C . PHE A 1 141 ? 56.145 18.147 42.820 1.00 33.96 141 PHE A C 1
ATOM 1098 O O . PHE A 1 141 ? 56.791 19.027 43.421 1.00 32.48 141 PHE A O 1
ATOM 1106 N N . ALA A 1 142 ? 56.303 17.884 41.533 1.00 31.54 142 ALA A N 1
ATOM 1107 C CA . ALA A 1 142 ? 57.095 18.731 40.666 1.00 33.57 142 ALA A CA 1
ATOM 1108 C C . ALA A 1 142 ? 56.299 19.976 40.285 1.00 37.63 142 ALA A C 1
ATOM 1109 O O . ALA A 1 142 ? 55.111 20.092 40.599 1.00 39.32 142 ALA A O 1
ATOM 1111 N N A PRO A 1 143 ? 56.938 20.960 39.635 0.50 41.84 143 PRO A N 1
ATOM 1112 N N B PRO A 1 143 ? 56.917 20.903 39.557 0.50 41.82 143 PRO A N 1
ATOM 1113 C CA A PRO A 1 143 ? 56.417 22.343 39.676 0.50 44.18 143 PRO A CA 1
ATOM 1114 C CA B PRO A 1 143 ? 56.163 22.043 39.028 0.50 42.78 143 PRO A CA 1
ATOM 1115 C C A PRO A 1 143 ? 55.114 22.609 38.928 0.50 48.13 143 PRO A C 1
ATOM 1116 C C B PRO A 1 143 ? 54.917 21.642 38.259 0.50 42.00 143 PRO A C 1
ATOM 1117 O O A PRO A 1 143 ? 54.575 23.723 39.071 0.50 53.25 143 PRO A O 1
ATOM 1118 O O B PRO A 1 143 ? 54.797 20.518 37.753 0.50 39.38 143 PRO A O 1
ATOM 1125 N N A ASP A 1 144 ? 54.621 21.673 38.115 0.50 42.97 144 ASP A N 1
ATOM 1126 N N B ASP A 1 144 ? 53.979 22.590 38.197 0.50 44.82 144 ASP A N 1
ATOM 1127 C CA A ASP A 1 144 ? 53.372 21.830 37.374 0.50 47.41 144 ASP A CA 1
ATOM 1128 C CA B ASP A 1 144 ? 52.674 22.425 37.558 0.50 43.75 144 ASP A CA 1
ATOM 1129 C C A ASP A 1 144 ? 52.255 20.956 37.949 0.50 44.60 144 ASP A C 1
ATOM 1130 C C B ASP A 1 144 ? 51.959 21.169 38.047 0.50 44.40 144 ASP A C 1
ATOM 1131 O O A ASP A 1 144 ? 51.368 20.512 37.215 0.50 49.53 144 ASP A O 1
ATOM 1132 O O B ASP A 1 144 ? 51.106 20.617 37.353 0.50 49.20 144 ASP A O 1
ATOM 1141 N N . GLY A 1 145 ? 52.281 20.722 39.255 1.00 38.73 145 GLY A N 1
ATOM 1142 C CA . GLY A 1 145 ? 51.414 19.782 39.950 1.00 44.40 145 GLY A CA 1
ATOM 1143 C C . GLY A 1 145 ? 51.586 18.316 39.588 1.00 41.68 145 GLY A C 1
ATOM 1144 O O . GLY A 1 145 ? 50.751 17.487 39.973 1.00 39.71 145 GLY A O 1
ATOM 1145 N N . ILE A 1 146 ? 52.659 17.976 38.895 1.00 34.84 146 ILE A N 1
ATOM 1146 C CA . ILE A 1 146 ? 52.926 16.592 38.514 1.00 30.83 146 ILE A CA 1
ATOM 1147 C C . ILE A 1 146 ? 53.459 15.825 39.712 1.00 34.34 146 ILE A C 1
ATOM 1148 O O . ILE A 1 146 ? 54.361 16.291 40.416 1.00 30.33 146 ILE A O 1
ATOM 1153 N N . ILE A 1 147 ? 52.891 14.641 39.956 1.00 32.48 147 ILE A N 1
ATOM 1154 C CA . ILE A 1 147 ? 53.329 13.779 41.054 1.00 29.69 147 ILE A CA 1
ATOM 1155 C C . ILE A 1 147 ? 54.631 13.096 40.661 1.00 27.53 147 ILE A C 1
ATOM 1156 O O . ILE A 1 147 ? 54.718 12.461 39.605 1.00 32.97 147 ILE A O 1
ATOM 1161 N N . ARG A 1 148 ? 55.653 13.237 41.497 1.00 29.01 148 ARG A N 1
ATOM 1162 C CA . ARG A 1 148 ? 56.897 12.503 41.285 1.00 31.91 148 ARG A CA 1
ATOM 1163 C C . ARG A 1 148 ? 57.010 11.246 42.148 1.00 27.17 148 ARG A C 1
ATOM 1164 O O . ARG A 1 148 ? 57.507 10.217 41.671 1.00 28.44 148 ARG A O 1
ATOM 1172 N N . ARG A 1 149 ? 56.602 11.308 43.404 1.00 25.78 149 ARG A N 1
ATOM 1173 C CA . ARG A 1 149 ? 56.706 10.154 44.284 1.00 28.28 149 ARG A CA 1
ATOM 1174 C C . ARG A 1 149 ? 55.560 10.162 45.276 1.00 30.34 149 ARG A C 1
ATOM 1175 O O . ARG A 1 149 ? 55.207 11.215 45.824 1.00 28.43 149 ARG A O 1
ATOM 1183 N N . ILE A 1 150 ? 54.992 8.980 45.527 1.00 25.80 150 ILE A N 1
ATOM 1184 C CA . ILE A 1 150 ? 54.016 8.762 46.581 1.00 28.40 150 ILE A CA 1
ATOM 1185 C C . ILE A 1 150 ? 54.627 7.720 47.498 1.00 32.27 150 ILE A C 1
ATOM 1186 O O . ILE A 1 150 ? 54.966 6.619 47.038 1.00 29.49 150 ILE A O 1
ATOM 1191 N N . THR A 1 151 ? 54.808 8.061 48.770 1.00 27.19 151 THR A N 1
ATOM 1192 C CA . THR A 1 151 ? 55.239 7.069 49.757 1.00 29.72 151 THR A CA 1
ATOM 1193 C C . THR A 1 151 ? 54.071 6.788 50.692 1.00 34.84 151 THR A C 1
ATOM 1194 O O . THR A 1 151 ? 53.547 7.698 51.350 1.00 31.85 151 THR A O 1
ATOM 1198 N N . ALA A 1 152 ? 53.655 5.525 50.750 1.00 30.16 152 ALA A N 1
ATOM 1199 C CA . ALA A 1 152 ? 52.530 5.108 51.554 1.00 28.91 152 ALA A CA 1
ATOM 1200 C C . ALA A 1 152 ? 53.033 4.327 52.750 1.00 30.64 152 ALA A C 1
ATOM 1201 O O . ALA A 1 152 ? 53.855 3.401 52.600 1.00 34.66 152 ALA A O 1
ATOM 1203 N N . PHE A 1 153 ? 52.542 4.704 53.925 1.00 32.02 153 PHE A N 1
ATOM 1204 C CA . PHE A 1 153 ? 52.960 4.110 55.196 1.00 36.21 153 PHE A CA 1
ATOM 1205 C C . PHE A 1 153 ? 51.865 3.197 55.713 1.00 37.33 153 PHE A C 1
ATOM 1206 O O . PHE A 1 153 ? 50.854 3.684 56.256 1.00 38.47 153 PHE A O 1
ATOM 1214 N N . PRO A 1 154 ? 52.025 1.874 55.610 1.00 36.66 154 PRO A N 1
ATOM 1215 C CA . PRO A 1 154 ? 50.990 0.975 56.129 1.00 41.26 154 PRO A CA 1
ATOM 1216 C C . PRO A 1 154 ? 50.767 1.162 57.612 1.00 43.25 154 PRO A C 1
ATOM 1217 O O . PRO A 1 154 ? 51.703 1.312 58.403 1.00 45.36 154 PRO A O 1
ATOM 1221 N N . THR A 1 155 ? 49.501 1.118 57.993 1.00 41.83 155 THR A N 1
ATOM 1222 C CA . THR A 1 155 ? 49.167 1.252 59.396 1.00 49.55 155 THR A CA 1
ATOM 1223 C C . THR A 1 155 ? 49.758 0.112 60.201 1.00 43.09 155 THR A C 1
ATOM 1224 O O . THR A 1 155 ? 49.998 0.269 61.401 1.00 51.08 155 THR A O 1
ATOM 1228 N N . SER A 1 156 ? 49.986 -1.038 59.547 1.00 53.94 156 SER A N 1
ATOM 1229 C CA . SER A 1 156 ? 50.565 -2.226 60.179 1.00 62.44 156 SER A CA 1
ATOM 1230 C C . SER A 1 156 ? 51.976 -1.973 60.688 1.00 61.56 156 SER A C 1
ATOM 1231 O O . SER A 1 156 ? 52.448 -2.691 61.578 1.00 65.35 156 SER A O 1
ATOM 1234 N N . GLY A 1 157 ? 52.656 -0.972 60.140 1.00 58.90 157 GLY A N 1
ATOM 1235 C CA . GLY A 1 157 ? 54.053 -0.737 60.420 1.00 65.03 157 GLY A CA 1
ATOM 1236 C C . GLY A 1 157 ? 54.994 -1.478 59.503 1.00 66.23 157 GLY A C 1
ATOM 1237 O O . GLY A 1 157 ? 56.211 -1.420 59.714 1.00 66.05 157 GLY A O 1
ATOM 1238 N N . GLY A 1 158 ? 54.469 -2.191 58.503 1.00 70.76 158 GLY A N 1
ATOM 1239 C CA . GLY A 1 158 ? 55.305 -2.856 57.526 1.00 76.94 158 GLY A CA 1
ATOM 1240 C C . GLY A 1 158 ? 56.143 -1.882 56.720 1.00 66.77 158 GLY A C 1
ATOM 1241 O O . GLY A 1 158 ? 56.074 -0.667 56.932 1.00 56.98 158 GLY A O 1
ATOM 1242 N N . ARG A 1 159 ? 56.958 -2.419 55.810 1.00 62.80 159 ARG A N 1
ATOM 1243 C CA . ARG A 1 159 ? 57.737 -1.601 54.890 1.00 56.90 159 ARG A CA 1
ATOM 1244 C C . ARG A 1 159 ? 56.863 -0.528 54.240 1.00 43.66 159 ARG A C 1
ATOM 1245 O O . ARG A 1 159 ? 55.713 -0.777 53.874 1.00 45.71 159 ARG A O 1
ATOM 1253 N N . GLU A 1 160 ? 57.420 0.668 54.067 1.00 46.55 160 GLU A N 1
ATOM 1254 C CA . GLU A 1 160 ? 56.727 1.663 53.271 1.00 38.89 160 GLU A CA 1
ATOM 1255 C C . GLU A 1 160 ? 56.643 1.213 51.817 1.00 41.21 160 GLU A C 1
ATOM 1256 O O . GLU A 1 160 ? 57.524 0.512 51.296 1.00 39.26 160 GLU A O 1
ATOM 1262 N N . ILE A 1 161 ? 5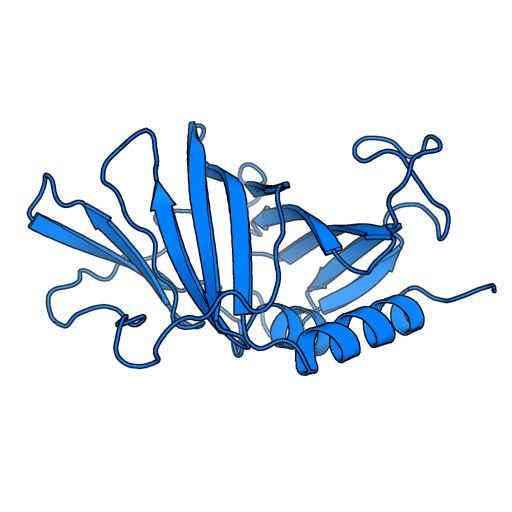5.584 1.640 51.163 1.00 35.44 161 ILE A N 1
ATOM 1263 C CA . ILE A 1 161 ? 55.393 1.438 49.733 1.00 32.59 161 ILE A CA 1
ATOM 1264 C C . ILE A 1 161 ? 55.770 2.732 49.041 1.00 31.51 161 ILE A C 1
ATOM 1265 O O . ILE A 1 161 ? 55.098 3.764 49.220 1.00 33.89 161 ILE A O 1
ATOM 1270 N N . VAL A 1 162 ? 56.845 2.682 48.262 1.00 29.62 162 VAL A N 1
ATOM 1271 C CA . VAL A 1 162 ? 57.354 3.830 47.528 1.00 29.51 162 VAL A CA 1
ATOM 1272 C C . VAL A 1 162 ? 56.966 3.665 46.072 1.00 33.65 162 VAL A C 1
ATOM 1273 O O . VAL A 1 162 ? 57.345 2.676 45.429 1.00 34.58 162 VAL A O 1
ATOM 1277 N N . ILE A 1 163 ? 56.262 4.667 45.558 1.00 29.21 163 ILE A N 1
ATOM 1278 C CA . ILE A 1 163 ? 55.775 4.705 44.186 1.00 26.70 163 ILE A CA 1
ATOM 1279 C C . ILE A 1 163 ? 56.446 5.872 43.487 1.00 30.06 163 ILE A C 1
ATOM 1280 O O . ILE A 1 163 ? 56.237 7.033 43.874 1.00 30.40 163 ILE A O 1
ATOM 1285 N N . ASP A 1 164 ? 57.231 5.570 42.451 1.00 28.85 164 ASP A N 1
ATOM 1286 C CA . ASP A 1 164 ? 57.906 6.570 41.639 1.00 31.78 164 ASP A CA 1
ATOM 1287 C C . ASP A 1 164 ? 57.191 6.671 40.304 1.00 35.88 164 ASP A C 1
ATOM 1288 O O . ASP A 1 164 ? 57.024 5.664 39.607 1.00 31.45 164 ASP A O 1
ATOM 1293 N N . LEU A 1 165 ? 56.777 7.881 39.955 1.00 29.08 165 LEU A N 1
ATOM 1294 C CA . LEU A 1 165 ? 56.151 8.177 38.675 1.00 31.37 165 LEU A CA 1
ATOM 1295 C C . LEU A 1 165 ? 57.111 9.039 37.864 1.00 32.70 165 LEU A C 1
ATOM 1296 O O . LEU A 1 165 ? 57.582 10.074 38.356 1.00 35.20 165 LEU A O 1
ATOM 1301 N N . THR A 1 166 ? 57.388 8.624 36.634 1.00 29.14 166 THR A N 1
ATOM 1302 C CA . THR A 1 166 ? 58.211 9.383 35.701 1.00 34.03 166 THR A CA 1
ATOM 1303 C C . THR A 1 166 ? 57.536 9.350 34.336 1.00 36.03 166 THR A C 1
ATOM 1304 O O . THR A 1 166 ? 56.569 8.608 34.104 1.00 34.63 166 THR A O 1
ATOM 1308 N N . ALA A 1 167 ? 58.037 10.178 33.416 1.00 38.85 167 ALA A N 1
ATOM 1309 C CA . ALA A 1 167 ? 57.452 10.253 32.078 1.00 39.17 167 ALA A CA 1
ATOM 1310 C C . ALA A 1 167 ? 55.940 10.481 32.144 1.00 40.04 167 ALA A C 1
ATOM 1311 O O . ALA A 1 167 ? 55.170 9.911 31.368 1.00 37.63 167 ALA A O 1
ATOM 1313 N N . VAL A 1 168 ? 55.514 11.335 33.070 1.00 36.48 168 VAL A N 1
ATOM 1314 C CA . VAL A 1 168 ? 54.094 11.604 33.248 1.00 34.12 168 VAL A CA 1
ATOM 1315 C C . VAL A 1 168 ? 53.571 12.368 32.043 1.00 41.79 168 VAL A C 1
ATOM 1316 O O . VAL A 1 168 ? 54.160 13.377 31.621 1.00 39.65 168 VAL A O 1
ATOM 1320 N N . LYS A 1 169 ? 52.464 11.881 31.474 1.00 39.24 169 LYS A N 1
ATOM 1321 C CA . LYS A 1 169 ? 51.790 12.507 30.341 1.00 40.90 169 LYS A CA 1
ATOM 1322 C C . LYS A 1 169 ? 50.295 12.532 30.630 1.00 48.11 169 LYS A C 1
ATOM 1323 O O . LYS A 1 169 ? 49.759 11.558 31.167 1.00 43.20 169 LYS A O 1
ATOM 1329 N N . PHE A 1 170 ? 49.618 13.631 30.302 1.00 41.13 170 PHE A N 1
ATOM 1330 C CA . PHE A 1 170 ? 48.184 13.732 30.573 1.00 41.51 170 PHE A CA 1
ATOM 1331 C C . PHE A 1 170 ? 47.355 13.648 29.292 1.00 47.04 170 PHE A C 1
ATOM 1332 O O . PHE A 1 170 ? 47.773 14.079 28.213 1.00 50.13 170 PHE A O 1
ATOM 1340 N N . ASN A 1 171 ? 46.160 13.077 29.441 1.00 43.97 171 ASN A N 1
ATOM 1341 C CA . ASN A 1 171 ? 45.146 12.995 28.389 1.00 48.36 171 ASN A CA 1
ATOM 1342 C C . ASN A 1 171 ? 45.686 12.327 27.128 1.00 54.34 171 ASN A C 1
ATOM 1343 O O . ASN A 1 171 ? 45.669 12.891 26.031 1.00 55.17 171 ASN A O 1
ATOM 1348 N N . VAL A 1 172 ? 46.115 11.075 27.301 1.00 51.70 172 VAL A N 1
ATOM 1349 C CA . VAL A 1 172 ? 46.605 10.289 26.174 1.00 56.14 172 VAL A CA 1
ATOM 1350 C C . VAL A 1 172 ? 45.480 9.583 25.427 1.00 62.38 172 VAL A C 1
ATOM 1351 O O . VAL A 1 172 ? 45.654 9.227 24.247 1.00 66.70 172 VAL A O 1
ATOM 1355 N N . GLY A 1 173 ? 44.327 9.390 26.060 1.00 57.58 173 GLY A N 1
ATOM 1356 C CA . GL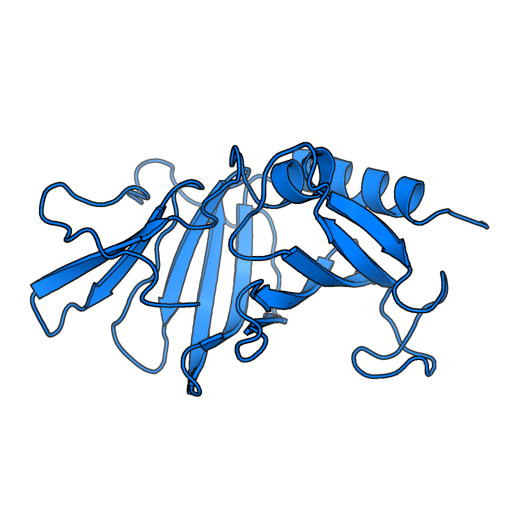Y A 1 173 ? 43.254 8.640 25.439 1.00 69.98 173 GLY A CA 1
ATOM 1357 C C . GLY A 1 173 ? 43.147 7.215 25.947 1.00 77.25 173 GLY A C 1
ATOM 1358 O O . GLY A 1 173 ? 44.074 6.411 25.791 1.00 85.34 173 GLY A O 1
ATOM 1359 N N . ILE A 1 174 ? 42.015 6.900 26.572 1.00 84.09 174 ILE A N 1
ATOM 1360 C CA . ILE A 1 174 ? 41.701 5.540 26.994 1.00 92.49 174 ILE A CA 1
ATOM 1361 C C . ILE A 1 174 ? 40.215 5.307 26.745 1.00 88.86 174 ILE A C 1
ATOM 1362 O O . ILE A 1 174 ? 39.372 5.755 27.531 1.00 88.45 174 ILE A O 1
ATOM 1367 N N . LEU A 1 175 ? 39.881 4.622 25.653 1.00 81.00 175 LEU A N 1
ATOM 1368 C CA . LEU A 1 175 ? 38.484 4.321 25.351 1.00 91.36 175 LEU A CA 1
ATOM 1369 C C . LEU A 1 175 ? 37.817 3.653 26.552 1.00 94.84 175 LEU A C 1
ATOM 1370 O O . LEU A 1 175 ? 38.397 2.772 27.195 1.00 84.73 175 LEU A O 1
ATOM 1372 N N . ASP A 1 176 ? 36.583 4.088 26.859 1.00 103.60 176 ASP A N 1
ATOM 1373 C CA . ASP A 1 176 ? 35.892 3.615 28.060 1.00 108.87 176 ASP A CA 1
ATOM 1374 C C . ASP A 1 176 ? 35.611 2.114 28.015 1.00 101.86 176 ASP A C 1
ATOM 1375 O O . ASP A 1 176 ? 35.534 1.465 29.068 1.00 90.54 176 ASP A O 1
ATOM 1377 N N . SER A 1 177 ? 35.454 1.541 26.818 1.00 96.38 177 SER A N 1
ATOM 1378 C CA . SER A 1 177 ? 35.193 0.110 26.690 1.00 95.27 177 SER A CA 1
ATOM 1379 C C . SER A 1 177 ? 36.459 -0.731 26.823 1.00 79.35 177 SER A C 1
ATOM 1380 O O . SER A 1 177 ? 36.377 -1.920 27.156 1.00 69.77 177 SER A O 1
ATOM 1383 N N . LYS A 1 178 ? 37.621 -0.136 26.550 1.00 80.72 178 LYS A N 1
ATOM 1384 C CA . LYS A 1 178 ? 38.872 -0.885 26.539 1.00 68.25 178 LYS A CA 1
ATOM 1385 C C . LYS A 1 178 ? 39.011 -1.794 27.762 1.00 64.75 178 LYS A C 1
ATOM 1386 O O . LYS A 1 178 ? 39.412 -2.957 27.625 1.00 52.37 178 LYS A O 1
ATOM 1388 N N . PHE A 1 179 ? 38.672 -1.299 28.960 1.00 54.02 179 PHE A N 1
ATOM 1389 C CA . PHE A 1 179 ? 39.130 -1.932 30.192 1.00 36.75 179 PHE A CA 1
ATOM 1390 C C . PHE A 1 179 ? 37.993 -2.178 31.173 1.00 40.07 179 PHE A C 1
ATOM 1391 O O . PHE A 1 179 ? 37.011 -1.436 31.231 1.00 38.40 179 PHE A O 1
ATOM 1399 N N . LYS A 1 180 ? 38.145 -3.256 31.933 1.00 32.58 180 LYS A N 1
ATOM 1400 C CA . LYS A 1 180 ? 37.261 -3.627 33.027 1.00 30.25 180 LYS A CA 1
ATOM 1401 C C . LYS A 1 180 ? 38.087 -3.531 34.298 1.00 30.30 180 LYS A C 1
ATOM 1402 O O . LYS A 1 180 ? 39.106 -4.217 34.413 1.00 31.26 180 LYS A O 1
ATOM 1408 N N . TYR A 1 181 ? 37.663 -2.687 35.229 1.00 28.36 181 TYR A N 1
ATOM 1409 C CA . TYR A 1 181 ? 38.523 -2.341 36.342 1.00 28.78 181 TYR A CA 1
ATOM 1410 C C . TYR A 1 181 ? 38.168 -3.036 37.646 1.00 30.62 181 TYR A C 1
ATOM 1411 O O . TYR A 1 181 ? 39.011 -3.039 38.545 1.00 30.76 181 TYR A O 1
ATOM 1420 N N . ASP A 1 182 ? 36.950 -3.607 37.771 1.00 29.28 182 ASP A N 1
ATOM 1421 C CA . ASP A 1 182 ? 36.544 -4.322 38.970 1.00 31.29 182 ASP A CA 1
ATOM 1422 C C . ASP A 1 182 ? 36.954 -5.780 38.895 1.00 28.74 182 ASP A C 1
ATOM 1423 O O . ASP A 1 182 ? 37.285 -6.309 37.823 1.00 29.11 182 ASP A O 1
ATOM 1428 N N . PRO A 1 183 ? 36.999 -6.469 40.026 1.00 28.91 183 PRO A N 1
ATOM 1429 C CA . PRO A 1 183 ? 37.373 -7.885 39.994 1.00 29.51 183 PRO A CA 1
ATOM 1430 C C . PRO A 1 183 ? 36.403 -8.695 39.154 1.00 33.65 183 PRO A C 1
ATOM 1431 O O . PRO A 1 183 ? 35.176 -8.532 39.261 1.00 32.80 183 PRO A O 1
ATOM 1435 N N . PRO A 1 184 ? 36.909 -9.585 38.314 1.00 31.60 184 PRO A N 1
ATOM 1436 C CA . PRO A 1 184 ? 36.026 -10.478 37.566 1.00 33.87 184 PRO A CA 1
ATOM 1437 C C . PRO A 1 184 ? 35.320 -11.45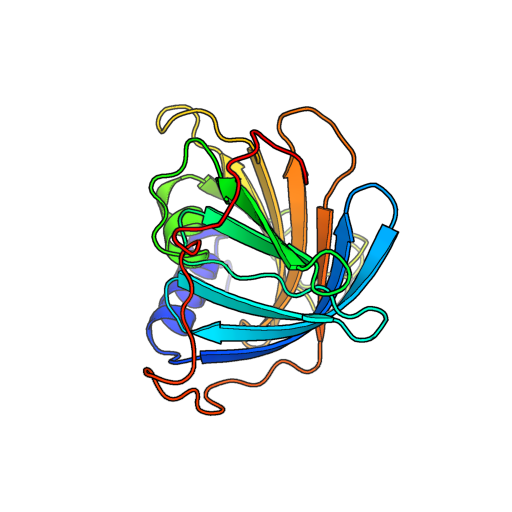9 38.476 1.00 36.50 184 PRO A C 1
ATOM 1438 O O . PRO A 1 184 ? 35.693 -11.663 39.632 1.00 33.94 184 PRO A O 1
ATOM 1442 N N . LYS A 1 185 ? 34.264 -12.066 37.922 1.00 44.23 185 LYS A N 1
ATOM 1443 C CA . LYS A 1 185 ? 33.448 -12.997 38.693 1.00 40.92 185 LYS A CA 1
ATOM 1444 C C . LYS A 1 185 ? 34.295 -14.146 39.250 1.00 42.37 185 LYS A C 1
ATOM 1445 O O . LYS A 1 185 ? 34.115 -14.571 40.402 1.00 41.33 185 LYS A O 1
ATOM 1447 N N . SER A 1 186 ? 35.268 -14.601 38.477 1.00 36.77 186 SER A N 1
ATOM 1448 C CA . SER A 1 186 ? 36.120 -15.734 38.820 1.00 38.94 186 SER A CA 1
ATOM 1449 C C . SER A 1 186 ? 37.258 -15.364 39.778 1.00 35.97 186 SER A C 1
ATOM 1450 O O . SER A 1 186 ? 38.043 -16.252 40.155 1.00 35.82 186 SER A O 1
ATOM 1453 N N . SER A 1 187 ? 37.374 -14.094 40.139 1.00 31.10 187 SER A N 1
ATOM 1454 C CA . SER A 1 187 ? 38.479 -13.611 40.978 1.00 29.65 187 SER A CA 1
ATOM 1455 C C . SER A 1 187 ? 38.340 -14.141 42.400 1.00 35.50 187 SER A C 1
ATOM 1456 O O . SER A 1 187 ? 37.251 -14.538 42.849 1.00 35.87 187 SER A O 1
ATOM 1459 N N . ASN A 1 188 ? 39.477 -14.187 43.100 1.00 29.57 188 ASN A N 1
ATOM 1460 C CA . ASN A 1 188 ? 39.563 -14.771 44.428 1.00 33.05 188 ASN A CA 1
ATOM 1461 C C . ASN A 1 188 ? 39.826 -13.665 45.434 1.00 33.67 188 ASN A C 1
ATOM 1462 O O . ASN A 1 188 ? 40.879 -13.023 45.385 1.00 30.62 188 ASN A O 1
ATOM 1467 N N . LYS A 1 189 ? 38.860 -13.442 46.334 1.00 31.62 189 LYS A N 1
ATOM 1468 C CA . LYS A 1 189 ? 39.035 -12.434 47.393 1.00 34.47 189 LYS A CA 1
ATOM 1469 C C . LYS A 1 189 ? 40.106 -12.868 48.375 1.00 34.03 189 LYS A C 1
ATOM 1470 O O . LYS A 1 189 ? 40.074 -13.992 48.891 1.00 37.60 189 LYS A O 1
ATOM 1476 N N . VAL A 1 190 ? 41.023 -11.943 48.711 1.00 34.18 190 VAL A N 1
ATOM 1477 C CA . VAL A 1 190 ? 42.094 -12.166 49.660 1.00 36.61 190 VAL A CA 1
ATOM 1478 C C . VAL A 1 190 ? 42.173 -10.921 50.547 1.00 38.78 190 VAL A C 1
ATOM 1479 O O . VAL A 1 190 ? 41.890 -9.808 50.097 1.00 44.90 190 VAL A O 1
ATOM 1483 N N . ASP A 1 191 ? 42.504 -11.113 51.811 1.00 48.23 191 ASP A N 1
ATOM 1484 C CA . ASP A 1 191 ? 42.398 -10.034 52.795 1.00 49.59 191 ASP A CA 1
ATOM 1485 C C . ASP A 1 191 ? 43.307 -8.826 52.522 1.00 43.08 191 ASP A C 1
ATOM 1486 O O . ASP A 1 191 ? 42.818 -7.735 52.205 1.00 65.38 191 ASP A O 1
ATOM 1491 N N . ASN A 1 192 ? 44.599 -8.982 52.703 1.00 55.04 192 ASN A N 1
ATOM 1492 C CA . ASN A 1 192 ? 45.600 -7.934 52.438 1.00 47.75 192 ASN A CA 1
ATOM 1493 C C . ASN A 1 192 ? 46.828 -8.763 52.054 1.00 45.74 192 ASN A C 1
ATOM 1494 O O . ASN A 1 192 ? 47.630 -9.137 52.908 1.00 51.06 192 ASN A O 1
ATOM 1499 N N . PHE A 1 193 ? 46.913 -9.126 50.790 1.00 44.83 193 PHE A N 1
ATOM 1500 C CA . PHE A 1 193 ? 48.082 -9.881 50.364 1.00 51.65 193 PHE A CA 1
ATOM 1501 C C . PHE A 1 193 ? 49.192 -8.986 49.865 1.00 57.47 193 PHE A C 1
ATOM 1502 O O . PHE A 1 193 ? 50.314 -9.475 49.680 1.00 53.20 193 PHE A O 1
ATOM 1510 N N . LEU A 1 194 ? 48.927 -7.689 49.697 1.00 45.34 194 LEU A N 1
ATOM 1511 C CA . LEU A 1 194 ? 49.929 -6.755 49.192 1.00 44.63 194 LEU A CA 1
ATOM 1512 C C . LEU A 1 194 ? 50.534 -5.827 50.236 1.00 60.46 194 LEU A C 1
ATOM 1513 O O . LEU A 1 194 ? 51.742 -5.602 50.202 1.00 61.42 194 LEU A O 1
ATOM 1518 N N . TYR A 1 195 ? 49.771 -5.244 51.160 1.00 65.76 195 TYR A N 1
ATOM 1519 C CA . TYR A 1 195 ? 50.388 -4.222 52.023 1.00 72.75 195 TYR A CA 1
ATOM 1520 C C . TYR A 1 195 ? 50.854 -4.818 53.363 1.00 64.38 195 TYR A C 1
ATOM 1521 O O . TYR A 1 195 ? 51.838 -4.362 53.941 1.00 78.52 195 TYR A O 1
#